Protein AF-A0AAU3CNW8-F1 (afdb_monomer_lite)

Radius of gyration: 17.71 Å; chains: 1; bounding box: 52×36×55 Å

Secondary structure (DSSP, 8-state):
------EEEEEEE---GGGG-TTSTTSHHHHHHHHHHHHHHHSTT--EEEEEEE-BSS--S-SS----S---EEEEEEE-STTHHHHHHHHS--TTSS--SS---PPPPTTTTTB--SSS-----HHHHHHHHHHHHTT--S-EEEEEEES--TTHHHHHHHHHHS-TTTEEEEEEE-STTS-TTTTTSTTTTTS-S-TTEEEEESS---HHHHHHHHHHHTTT-

Structure (mmCIF, N/CA/C/O backbone):
data_AF-A0AAU3CNW8-F1
#
_entry.id   AF-A0AAU3CNW8-F1
#
loop_
_atom_site.group_PDB
_atom_site.id
_atom_site.type_symbol
_atom_site.label_atom_id
_atom_site.label_alt_id
_atom_site.label_comp_id
_atom_site.label_asym_id
_atom_site.label_entity_id
_atom_site.label_seq_id
_atom_site.pdbx_PDB_ins_code
_atom_site.Cartn_x
_atom_site.Cartn_y
_atom_site.Cartn_z
_atom_site.occupancy
_atom_site.B_iso_or_equiv
_atom_site.auth_seq_id
_atom_site.auth_comp_id
_atom_site.auth_asym_id
_atom_site.auth_atom_id
_atom_site.pdbx_PDB_model_num
ATOM 1 N N . MET A 1 1 ? -6.450 5.930 26.638 1.00 38.56 1 MET A N 1
ATOM 2 C CA . MET A 1 1 ? -6.621 4.874 25.620 1.00 38.56 1 MET A CA 1
ATOM 3 C C . MET A 1 1 ? -5.380 4.015 25.700 1.00 38.56 1 MET A C 1
ATOM 5 O O . MET A 1 1 ? -4.326 4.618 25.896 1.00 38.56 1 MET A O 1
ATOM 9 N N . PRO A 1 2 ? -5.475 2.678 25.662 1.00 36.72 2 PRO A N 1
ATOM 10 C CA . PRO A 1 2 ? -4.272 1.863 25.595 1.00 36.72 2 PRO A CA 1
ATOM 11 C C . PRO A 1 2 ? -3.461 2.307 24.372 1.00 36.72 2 PRO A C 1
ATOM 13 O O . PRO A 1 2 ? -4.022 2.776 23.379 1.00 36.72 2 PRO A O 1
ATOM 16 N N . SER A 1 3 ? -2.142 2.269 24.506 1.00 46.28 3 SER A N 1
ATOM 17 C CA . SER A 1 3 ? -1.172 2.567 23.458 1.00 46.28 3 SER A CA 1
ATOM 18 C C . SER A 1 3 ? -1.189 1.451 22.414 1.00 46.28 3 SER A C 1
ATOM 20 O O . SER A 1 3 ? -0.240 0.673 22.327 1.00 46.28 3 SER A O 1
ATOM 22 N N . ASP A 1 4 ? -2.296 1.317 21.688 1.00 62.16 4 ASP A N 1
ATOM 23 C CA . ASP A 1 4 ? -2.425 0.278 20.680 1.00 62.16 4 ASP A CA 1
ATOM 24 C C . ASP A 1 4 ? -1.403 0.577 19.584 1.00 62.16 4 ASP A C 1
ATOM 26 O O . ASP A 1 4 ? -1.499 1.575 18.867 1.00 62.16 4 ASP A O 1
ATOM 30 N N . ASP A 1 5 ? -0.372 -0.260 19.527 1.00 84.81 5 ASP A N 1
ATOM 31 C CA . ASP A 1 5 ? 0.612 -0.310 18.458 1.00 84.81 5 ASP A CA 1
ATOM 32 C C . ASP A 1 5 ? -0.173 -0.571 17.162 1.00 84.81 5 ASP A C 1
ATOM 34 O O . ASP A 1 5 ? -0.599 -1.684 16.882 1.00 84.81 5 ASP A O 1
ATOM 38 N N . VAL A 1 6 ? -0.527 0.482 16.422 1.00 93.19 6 VAL A N 1
ATOM 39 C CA . VAL A 1 6 ? -1.261 0.333 15.160 1.00 93.19 6 VAL A CA 1
ATOM 40 C C . VAL A 1 6 ? -0.237 0.009 14.091 1.00 93.19 6 VAL A C 1
ATOM 42 O O . VAL A 1 6 ? 0.609 0.845 13.781 1.00 93.19 6 VAL A O 1
ATOM 45 N N . ARG A 1 7 ? -0.320 -1.162 13.463 1.00 95.31 7 ARG A N 1
ATOM 46 C CA . ARG A 1 7 ? 0.509 -1.448 12.285 1.00 95.31 7 ARG A CA 1
ATOM 47 C C . ARG A 1 7 ? -0.052 -0.747 11.062 1.00 95.31 7 ARG A C 1
ATOM 49 O O . ARG A 1 7 ? -1.258 -0.760 10.827 1.00 95.31 7 ARG A O 1
ATOM 56 N N . VAL A 1 8 ? 0.825 -0.171 10.248 1.00 97.31 8 VAL A N 1
ATOM 57 C CA . VAL A 1 8 ? 0.450 0.427 8.964 1.00 97.31 8 VAL A CA 1
ATOM 58 C C . VAL A 1 8 ? 1.118 -0.344 7.836 1.00 97.31 8 VAL A C 1
ATOM 60 O O . VAL A 1 8 ? 2.337 -0.514 7.818 1.00 97.31 8 VAL A O 1
ATOM 63 N N . VAL A 1 9 ? 0.299 -0.784 6.887 1.00 98.00 9 VAL A N 1
ATOM 64 C CA . VAL A 1 9 ? 0.723 -1.498 5.684 1.00 98.00 9 VAL A CA 1
ATOM 65 C C . VAL A 1 9 ? 0.393 -0.656 4.466 1.00 98.00 9 VAL A C 1
ATOM 67 O O . VAL A 1 9 ? -0.697 -0.088 4.371 1.00 98.00 9 VAL A O 1
ATOM 70 N N . LEU A 1 10 ? 1.317 -0.608 3.515 1.00 98.12 10 LEU A N 1
ATOM 71 C CA . LEU A 1 10 ? 1.089 -0.063 2.186 1.00 98.12 10 LEU A CA 1
ATOM 72 C C . LEU A 1 10 ? 1.183 -1.197 1.164 1.00 98.12 10 LEU A C 1
ATOM 74 O O . LEU A 1 10 ? 2.225 -1.823 1.049 1.00 98.12 10 LEU A O 1
ATOM 78 N N . ALA A 1 11 ? 0.127 -1.444 0.398 1.00 97.06 11 ALA A N 1
ATOM 79 C CA . ALA A 1 11 ? 0.164 -2.354 -0.742 1.00 97.06 11 ALA A CA 1
ATOM 80 C C . ALA A 1 11 ? 0.008 -1.547 -2.032 1.00 97.06 11 ALA A C 1
ATOM 82 O O . ALA A 1 11 ? -0.955 -0.785 -2.166 1.00 97.06 11 ALA A O 1
ATOM 83 N N . VAL A 1 12 ? 0.962 -1.673 -2.953 1.00 94.62 12 VAL A N 1
ATOM 84 C CA . VAL A 1 12 ? 1.016 -0.877 -4.184 1.00 94.62 12 VAL A CA 1
ATOM 85 C C . VAL A 1 12 ? 1.385 -1.731 -5.399 1.00 94.62 12 VAL A C 1
ATOM 87 O O . VAL A 1 12 ? 2.245 -2.605 -5.289 1.00 94.62 12 VAL A O 1
ATOM 90 N N . PRO A 1 13 ? 0.739 -1.494 -6.549 1.00 91.81 13 PRO A N 1
ATOM 91 C CA . PRO A 1 13 ? 1.047 -2.187 -7.783 1.00 91.81 13 PRO A CA 1
ATOM 92 C C . PRO A 1 13 ? 2.333 -1.670 -8.432 1.00 91.81 13 PRO A C 1
ATOM 94 O O . PRO A 1 13 ? 2.794 -0.565 -8.134 1.00 91.81 13 PRO A O 1
ATOM 97 N N . THR A 1 14 ? 2.865 -2.442 -9.379 1.00 90.94 14 THR A N 1
ATOM 98 C CA . THR A 1 14 ? 4.054 -2.092 -10.180 1.00 90.94 14 THR A CA 1
ATOM 99 C C . THR A 1 14 ? 3.781 -1.977 -11.678 1.00 90.94 14 THR A C 1
ATOM 101 O O . THR A 1 14 ? 4.706 -1.846 -12.472 1.00 90.94 14 THR A O 1
ATOM 104 N N . SER A 1 15 ? 2.518 -2.001 -12.091 1.00 83.25 15 SER A N 1
ATOM 105 C CA . SER A 1 15 ? 2.155 -2.311 -13.478 1.00 83.25 15 SER A CA 1
ATOM 106 C C . SER A 1 15 ? 2.446 -1.213 -14.496 1.00 83.25 15 SER A C 1
ATOM 108 O O . SER A 1 15 ? 2.434 -1.484 -15.696 1.00 83.25 15 SER A O 1
ATOM 110 N N . TRP A 1 16 ? 2.688 0.017 -14.037 1.00 82.75 16 TRP A N 1
ATOM 111 C CA . TRP A 1 16 ? 2.884 1.175 -14.899 1.00 82.75 16 TRP A CA 1
ATOM 112 C C . TRP A 1 16 ? 4.183 1.911 -14.609 1.00 82.75 16 TRP A C 1
ATOM 114 O O . TRP A 1 16 ? 4.518 2.211 -13.466 1.00 82.75 16 TRP A O 1
ATOM 124 N N . ASN A 1 17 ? 4.850 2.336 -15.678 1.00 84.06 17 ASN A N 1
ATOM 125 C CA . ASN A 1 17 ? 6.077 3.130 -15.615 1.00 84.06 17 ASN A CA 1
ATOM 126 C C . ASN A 1 17 ? 5.946 4.368 -14.736 1.00 84.06 17 ASN A C 1
ATOM 128 O O . ASN A 1 17 ? 6.760 4.594 -13.842 1.00 84.06 17 ASN A O 1
ATOM 132 N N . TRP A 1 18 ? 4.870 5.129 -14.922 1.00 84.81 18 TRP A N 1
ATOM 133 C CA . TRP A 1 18 ? 4.682 6.385 -14.208 1.00 84.81 18 TRP A CA 1
ATOM 134 C C . TRP A 1 18 ? 4.556 6.219 -12.683 1.00 84.81 18 TRP A C 1
ATOM 136 O O . TRP A 1 18 ? 4.754 7.193 -11.953 1.00 84.81 18 TRP A O 1
ATOM 146 N N . TYR A 1 19 ? 4.291 5.006 -12.178 1.00 89.62 19 TYR A N 1
ATOM 147 C CA . TYR A 1 19 ? 4.301 4.705 -10.742 1.00 89.62 19 TYR A CA 1
ATOM 148 C C . TYR A 1 19 ? 5.677 4.909 -10.109 1.00 89.62 19 TYR A C 1
ATOM 150 O O . TYR A 1 19 ? 5.765 5.209 -8.919 1.00 89.62 19 TYR A O 1
ATOM 158 N N . PHE A 1 20 ? 6.740 4.803 -10.900 1.00 89.94 20 PHE A N 1
ATOM 159 C CA . PHE A 1 20 ? 8.126 4.899 -10.456 1.00 89.94 20 PHE A CA 1
ATOM 160 C C . PHE A 1 20 ? 8.755 6.268 -10.747 1.00 89.94 20 PHE A C 1
ATOM 162 O O . PHE A 1 20 ? 9.976 6.412 -10.772 1.00 89.94 20 PHE A O 1
ATOM 169 N N . GLU A 1 21 ? 7.934 7.286 -11.009 1.00 88.62 21 GLU A N 1
ATOM 170 C CA . GLU A 1 21 ? 8.394 8.663 -11.168 1.00 88.62 21 GLU A CA 1
ATOM 171 C C . GLU A 1 21 ? 8.264 9.405 -9.825 1.00 88.62 21 GLU A C 1
ATOM 173 O O . GLU A 1 21 ? 7.180 9.893 -9.492 1.00 88.62 21 GLU A O 1
ATOM 178 N N . PRO A 1 22 ? 9.335 9.535 -9.020 1.00 83.06 22 PRO A N 1
ATOM 179 C CA . PRO A 1 22 ? 9.231 9.989 -7.630 1.00 83.06 22 PRO A CA 1
ATOM 180 C C . PRO A 1 22 ? 8.687 11.421 -7.499 1.00 83.06 22 PRO A C 1
ATOM 182 O O . PRO A 1 22 ? 8.010 11.742 -6.526 1.00 83.06 22 PRO A O 1
ATOM 185 N N . GLY A 1 23 ? 8.908 12.270 -8.510 1.00 80.25 23 GLY A N 1
ATOM 186 C CA . GLY A 1 23 ? 8.363 13.630 -8.567 1.00 80.25 23 GLY A CA 1
ATOM 187 C C . GLY A 1 23 ? 6.875 13.713 -8.937 1.00 80.25 23 GLY A C 1
ATOM 188 O O . GLY A 1 23 ? 6.251 14.760 -8.731 1.00 80.25 23 GLY A O 1
ATOM 189 N N . LYS A 1 24 ? 6.272 12.639 -9.468 1.00 83.44 24 LYS A N 1
ATOM 190 C CA . LYS A 1 24 ? 4.845 12.619 -9.800 1.00 83.44 24 LYS A CA 1
ATOM 191 C C . LYS A 1 24 ? 4.003 12.402 -8.547 1.00 83.44 24 LYS A C 1
ATOM 193 O O . LYS A 1 24 ? 4.261 11.542 -7.709 1.00 83.44 24 LYS A O 1
ATOM 198 N N . LYS A 1 25 ? 2.919 13.176 -8.441 1.00 84.31 25 LYS A N 1
ATOM 199 C CA . LYS A 1 25 ? 1.855 12.886 -7.470 1.00 84.31 25 LYS A CA 1
ATOM 200 C C . LYS A 1 25 ? 1.254 11.526 -7.823 1.00 84.31 25 LYS A C 1
ATOM 202 O O . LYS A 1 25 ? 0.972 11.304 -8.995 1.00 84.31 25 LYS A O 1
ATOM 207 N N . CYS A 1 26 ? 1.000 10.700 -6.807 1.00 85.75 26 CYS A N 1
ATOM 208 C CA . CYS A 1 26 ? 0.503 9.326 -6.957 1.00 85.75 26 CYS A CA 1
ATOM 209 C C . CYS A 1 26 ? 1.539 8.314 -7.477 1.00 85.75 26 CYS A C 1
ATOM 211 O O . CYS A 1 26 ? 1.146 7.276 -7.979 1.00 85.75 26 CYS A O 1
ATOM 213 N N . SER A 1 27 ? 2.841 8.578 -7.342 1.00 92.00 27 SER A N 1
ATOM 214 C CA . SER A 1 27 ? 3.876 7.545 -7.492 1.00 92.00 27 SER A CA 1
ATOM 215 C C . SER A 1 27 ? 3.981 6.657 -6.244 1.00 92.00 27 SER A C 1
ATOM 217 O O . SER A 1 27 ? 3.507 7.023 -5.163 1.00 92.00 27 SER A O 1
ATOM 219 N N . ILE A 1 28 ? 4.656 5.511 -6.360 1.00 94.56 28 ILE A N 1
ATOM 220 C CA . ILE A 1 28 ? 4.983 4.621 -5.235 1.00 94.56 28 ILE A CA 1
ATOM 221 C C . ILE A 1 28 ? 5.725 5.400 -4.144 1.00 94.56 28 ILE A C 1
ATOM 223 O O . ILE A 1 28 ? 5.334 5.336 -2.978 1.00 94.56 28 ILE A O 1
ATOM 227 N N . ALA A 1 29 ? 6.720 6.212 -4.520 1.00 95.56 29 ALA A N 1
ATOM 228 C CA . ALA A 1 29 ? 7.454 7.071 -3.590 1.00 95.56 29 ALA A CA 1
ATOM 229 C C . ALA A 1 29 ? 6.516 8.044 -2.852 1.00 95.56 29 ALA A C 1
ATOM 231 O O . ALA A 1 29 ? 6.567 8.171 -1.626 1.00 95.56 29 ALA A O 1
ATOM 232 N N . TRP A 1 30 ? 5.584 8.674 -3.578 1.00 94.31 30 TRP A N 1
ATOM 233 C CA . TRP A 1 30 ? 4.602 9.582 -2.988 1.00 94.31 30 TRP A CA 1
ATOM 234 C C . TRP A 1 30 ? 3.687 8.883 -1.972 1.00 94.31 30 TRP A C 1
ATOM 236 O O . TRP A 1 30 ? 3.368 9.459 -0.926 1.00 94.31 30 TRP A O 1
ATOM 246 N N . TYR A 1 31 ? 3.248 7.651 -2.246 1.00 94.56 31 TYR A N 1
ATOM 247 C CA . TYR A 1 31 ? 2.432 6.885 -1.299 1.00 94.56 31 TYR A CA 1
ATOM 248 C C . TYR A 1 31 ? 3.239 6.382 -0.102 1.00 94.56 31 TYR A C 1
ATOM 250 O O . TYR A 1 31 ? 2.743 6.476 1.023 1.00 94.56 31 TYR A O 1
ATOM 258 N N . ALA A 1 32 ? 4.474 5.927 -0.317 1.00 96.38 32 ALA A N 1
ATOM 259 C CA . ALA A 1 32 ? 5.399 5.480 0.722 1.00 96.38 32 ALA A CA 1
ATOM 260 C C . ALA A 1 32 ? 5.635 6.572 1.779 1.00 96.38 32 ALA A C 1
ATOM 262 O O . ALA A 1 32 ? 5.407 6.358 2.973 1.00 96.38 32 ALA A O 1
ATOM 263 N N . GLU A 1 33 ? 5.952 7.796 1.345 1.00 95.81 33 GLU A N 1
ATOM 264 C CA . GLU A 1 33 ? 6.103 8.945 2.244 1.00 95.81 33 GLU A CA 1
ATOM 265 C C . GLU A 1 33 ? 4.847 9.228 3.076 1.00 95.81 33 GLU A C 1
ATOM 267 O O . GLU A 1 33 ? 4.913 9.630 4.243 1.00 95.81 33 GLU A O 1
ATOM 272 N N . ARG A 1 34 ? 3.669 9.079 2.470 1.00 95.12 34 ARG A N 1
ATOM 273 C CA . ARG A 1 34 ? 2.399 9.367 3.143 1.00 95.12 34 ARG A CA 1
ATOM 274 C C . ARG A 1 34 ? 1.999 8.270 4.106 1.00 95.12 34 ARG A C 1
ATOM 276 O O . ARG A 1 34 ? 1.443 8.604 5.150 1.00 95.12 34 ARG A O 1
ATOM 283 N N . ALA A 1 35 ? 2.275 7.015 3.768 1.00 96.69 35 ALA A N 1
ATOM 284 C CA . ALA A 1 35 ? 2.089 5.879 4.656 1.00 96.69 35 ALA A CA 1
ATOM 285 C C . ALA A 1 35 ? 2.977 6.028 5.899 1.00 96.69 35 ALA A C 1
ATOM 287 O O . ALA A 1 35 ? 2.460 5.940 7.008 1.00 96.69 35 ALA A O 1
ATOM 288 N N . LEU A 1 36 ? 4.249 6.418 5.742 1.00 96.69 36 LEU A N 1
ATOM 289 C CA . LEU A 1 36 ? 5.122 6.755 6.875 1.00 96.69 36 LEU A CA 1
ATOM 290 C C . LEU A 1 36 ? 4.537 7.867 7.753 1.00 96.69 36 LEU A C 1
ATOM 292 O O . LEU A 1 36 ? 4.457 7.727 8.966 1.00 96.69 36 LEU A O 1
ATOM 296 N N . ARG A 1 37 ? 4.042 8.960 7.155 1.00 95.62 37 ARG A N 1
ATOM 297 C CA . ARG A 1 37 ? 3.376 10.039 7.916 1.00 95.62 37 ARG A CA 1
ATOM 298 C C . ARG A 1 37 ? 2.081 9.594 8.609 1.00 95.62 37 ARG A C 1
ATOM 300 O O . ARG A 1 37 ? 1.600 10.324 9.476 1.00 95.62 37 ARG A O 1
ATOM 307 N N . ILE A 1 38 ? 1.459 8.501 8.168 1.00 95.75 38 ILE A N 1
ATOM 308 C CA . ILE A 1 38 ? 0.318 7.875 8.845 1.00 95.75 38 ILE A CA 1
ATOM 309 C C . ILE A 1 38 ? 0.817 7.002 9.995 1.00 95.75 38 ILE A C 1
ATOM 311 O O . ILE A 1 38 ? 0.283 7.136 11.086 1.00 95.75 38 ILE A O 1
ATOM 315 N N . ALA A 1 39 ? 1.846 6.179 9.791 1.00 95.69 39 ALA A N 1
ATOM 316 C CA . ALA A 1 39 ? 2.455 5.380 10.855 1.00 95.69 39 ALA A CA 1
ATOM 317 C C . ALA A 1 39 ? 2.957 6.259 12.008 1.00 95.69 39 ALA A C 1
ATOM 319 O O . ALA A 1 39 ? 2.580 6.046 13.155 1.00 95.69 39 ALA A O 1
ATOM 320 N N . ASP A 1 40 ? 3.665 7.347 11.691 1.00 94.19 40 ASP A N 1
ATOM 321 C CA . ASP A 1 40 ? 4.168 8.302 12.687 1.00 94.19 40 ASP A CA 1
ATOM 322 C C . ASP A 1 40 ? 3.059 9.007 13.485 1.00 94.19 40 ASP A C 1
ATOM 324 O O . ASP A 1 40 ? 3.328 9.594 14.531 1.00 94.19 40 ASP A O 1
ATOM 328 N N . HIS A 1 41 ? 1.813 8.997 12.996 1.00 93.81 41 HIS A N 1
ATOM 329 C CA . HIS A 1 41 ? 0.680 9.513 13.762 1.00 93.81 41 HIS A CA 1
ATOM 330 C C . HIS A 1 41 ? 0.311 8.596 14.933 1.00 93.81 41 HIS A C 1
ATOM 332 O O . HIS A 1 41 ? -0.170 9.096 15.947 1.00 93.81 41 HIS A O 1
ATOM 338 N N . PHE A 1 42 ? 0.509 7.286 14.779 1.00 92.62 42 PHE A N 1
ATOM 339 C CA . PHE A 1 42 ? 0.213 6.292 15.806 1.00 92.62 42 PHE A CA 1
ATOM 340 C C . PHE A 1 42 ? 1.428 6.044 16.692 1.00 92.62 42 PHE A C 1
ATOM 342 O O . PHE A 1 42 ? 1.333 6.177 17.909 1.00 92.62 42 PHE A O 1
ATOM 349 N N . HIS A 1 43 ? 2.574 5.747 16.078 1.00 91.12 43 HIS A N 1
ATOM 350 C CA . HIS A 1 43 ? 3.813 5.489 16.791 1.00 91.12 43 HIS A CA 1
ATOM 351 C C . HIS A 1 43 ? 5.010 6.025 15.982 1.00 91.12 43 HIS A C 1
ATOM 353 O O . HIS A 1 43 ? 5.405 5.426 14.977 1.00 91.12 43 HIS A O 1
ATOM 359 N N . PRO A 1 44 ? 5.600 7.171 16.378 1.00 90.62 44 PRO A N 1
ATOM 360 C CA . PRO A 1 44 ? 6.744 7.754 15.681 1.00 90.62 44 PRO A CA 1
ATOM 361 C C . PRO A 1 44 ? 7.883 6.750 15.496 1.00 90.62 44 PRO A C 1
ATOM 363 O O . PRO A 1 44 ? 8.275 6.068 16.442 1.00 90.62 44 PRO A O 1
ATOM 366 N N . GLY A 1 45 ? 8.414 6.661 14.275 1.00 88.56 45 GLY A N 1
ATOM 367 C CA . GLY A 1 45 ? 9.549 5.790 13.959 1.00 88.56 45 GLY A CA 1
ATOM 368 C C . GLY A 1 45 ? 9.209 4.309 13.776 1.00 88.56 45 GLY A C 1
ATOM 369 O O . GLY A 1 45 ? 10.099 3.543 13.429 1.00 88.56 45 GLY A O 1
ATOM 370 N N . GLN A 1 46 ? 7.945 3.900 13.935 1.00 91.25 46 GLN A N 1
ATOM 371 C CA . GLN A 1 46 ? 7.535 2.505 13.751 1.00 91.25 46 GLN A CA 1
ATOM 372 C C . GLN A 1 46 ? 7.778 2.018 12.318 1.00 91.25 46 GLN A C 1
ATOM 374 O O . GLN A 1 46 ? 8.061 0.847 12.138 1.00 91.25 46 GLN A O 1
ATOM 379 N N . GLY A 1 47 ? 7.722 2.884 11.301 1.00 95.75 47 GLY A N 1
ATOM 380 C CA . GLY A 1 47 ? 7.874 2.480 9.898 1.00 95.75 47 GLY A CA 1
ATOM 381 C C . GLY A 1 47 ? 6.618 1.815 9.321 1.00 95.75 47 GLY A C 1
ATOM 382 O O . GLY A 1 47 ? 5.564 1.793 9.955 1.00 95.75 47 GLY A O 1
ATOM 383 N N . VAL A 1 48 ? 6.717 1.304 8.092 1.00 97.88 48 VAL A N 1
ATOM 384 C CA . VAL A 1 48 ? 5.621 0.632 7.372 1.00 97.88 48 VAL A CA 1
ATOM 385 C C . VAL A 1 48 ? 6.120 -0.607 6.638 1.00 97.88 48 VAL A C 1
ATOM 387 O O . VAL A 1 48 ? 7.218 -0.609 6.082 1.00 97.88 48 VAL A O 1
ATOM 390 N N . ASP A 1 49 ? 5.306 -1.658 6.601 1.00 98.12 49 ASP A N 1
ATOM 391 C CA . ASP A 1 49 ? 5.519 -2.764 5.664 1.00 98.12 49 ASP A CA 1
ATOM 392 C C . ASP A 1 49 ? 4.935 -2.385 4.303 1.00 98.12 49 ASP A C 1
ATOM 394 O O . ASP A 1 49 ? 3.784 -1.945 4.212 1.00 98.12 49 ASP A O 1
ATOM 398 N N . VAL A 1 50 ? 5.735 -2.543 3.248 1.00 98.44 50 VAL A N 1
ATOM 399 C CA . VAL A 1 50 ? 5.334 -2.246 1.872 1.00 98.44 50 VAL A CA 1
ATOM 400 C C . VAL A 1 50 ? 5.265 -3.538 1.072 1.00 98.44 50 VAL A C 1
ATOM 402 O O . VAL A 1 50 ? 6.256 -4.259 0.969 1.00 98.44 50 VAL A O 1
ATOM 405 N N . PHE A 1 51 ? 4.100 -3.813 0.496 1.00 97.88 51 PHE A N 1
ATOM 406 C CA . PHE A 1 51 ? 3.838 -4.939 -0.390 1.00 97.88 51 PHE A CA 1
ATOM 407 C C . PHE A 1 51 ? 3.748 -4.416 -1.822 1.00 97.88 51 PHE A C 1
ATOM 409 O O . PHE A 1 51 ? 2.779 -3.751 -2.188 1.00 97.88 51 PHE A O 1
ATOM 416 N N . LEU A 1 52 ? 4.775 -4.696 -2.614 1.00 95.81 52 LEU A N 1
ATOM 417 C CA . LEU A 1 52 ? 4.791 -4.444 -4.052 1.00 95.81 52 LEU A CA 1
ATOM 418 C C . LEU A 1 52 ? 4.180 -5.658 -4.738 1.00 95.81 52 LEU A C 1
ATOM 420 O O . LEU A 1 52 ? 4.576 -6.781 -4.429 1.00 95.81 52 LEU A O 1
ATOM 424 N N . TYR A 1 53 ? 3.221 -5.451 -5.632 1.00 92.88 53 TYR A N 1
ATOM 425 C CA . TYR A 1 53 ? 2.600 -6.555 -6.355 1.00 92.88 53 TYR A CA 1
ATOM 426 C C . TYR A 1 53 ? 2.506 -6.275 -7.852 1.00 92.88 53 TYR A C 1
ATOM 428 O O . TYR A 1 53 ? 2.219 -5.157 -8.276 1.00 92.88 53 TYR A O 1
ATOM 436 N N . GLY A 1 54 ? 2.734 -7.309 -8.649 1.00 90.00 54 GLY A N 1
ATOM 437 C CA . GLY A 1 54 ? 2.779 -7.213 -10.102 1.00 90.00 54 GLY A CA 1
ATOM 438 C C . GLY A 1 54 ? 2.965 -8.582 -10.732 1.00 90.00 54 GLY A C 1
ATOM 439 O O . GLY A 1 54 ? 3.129 -9.579 -10.027 1.00 90.00 54 GLY A O 1
ATOM 440 N N . GLU A 1 55 ? 2.931 -8.642 -12.056 1.00 87.50 55 GLU A N 1
ATOM 441 C CA . GLU A 1 55 ? 3.383 -9.843 -12.763 1.00 87.50 55 GLU A CA 1
ATOM 442 C C . GLU A 1 55 ? 4.887 -10.073 -12.505 1.00 87.50 55 GLU A C 1
ATOM 444 O O . GLU A 1 55 ? 5.622 -9.099 -12.318 1.00 87.50 55 GLU A O 1
ATOM 449 N N . PRO A 1 56 ? 5.368 -11.327 -12.454 1.00 85.25 56 PRO A N 1
ATOM 450 C CA . PRO A 1 56 ? 6.801 -11.608 -12.371 1.00 85.25 56 PRO A CA 1
ATOM 451 C C . PRO A 1 56 ? 7.521 -11.151 -13.650 1.00 85.25 56 PRO A C 1
ATOM 453 O O . PRO A 1 56 ? 6.925 -11.099 -14.726 1.00 85.25 56 PRO A O 1
ATOM 456 N N . LYS A 1 57 ? 8.814 -10.827 -13.544 1.00 76.81 57 LYS A N 1
ATOM 457 C CA . LYS A 1 57 ? 9.637 -10.362 -14.678 1.00 76.81 57 LYS A CA 1
ATOM 458 C C . LYS A 1 57 ? 9.713 -11.379 -15.824 1.00 76.81 57 LYS A C 1
ATOM 460 O O . LYS A 1 57 ? 9.667 -10.993 -16.990 1.00 76.81 57 LYS A O 1
ATOM 465 N N . GLU A 1 58 ? 9.843 -12.657 -15.484 1.00 72.69 58 GLU A N 1
ATOM 466 C CA . GLU A 1 58 ? 9.849 -13.779 -16.421 1.00 72.69 58 GLU A CA 1
ATOM 467 C C . GLU A 1 58 ? 8.591 -14.619 -16.160 1.00 72.69 58 GLU A C 1
ATOM 469 O O . GLU A 1 58 ? 8.573 -15.413 -15.217 1.00 72.69 58 GLU A O 1
ATOM 474 N N . PRO A 1 59 ? 7.496 -14.423 -16.917 1.00 58.69 59 PRO A N 1
ATOM 475 C CA . PRO A 1 59 ? 6.359 -15.332 -16.837 1.00 58.69 59 PRO A CA 1
ATOM 476 C C . PRO A 1 59 ? 6.811 -16.724 -17.312 1.00 58.69 59 PRO A C 1
ATOM 478 O O . PRO A 1 59 ? 7.442 -16.828 -18.362 1.00 58.69 59 PRO A O 1
ATOM 481 N N . GLU A 1 60 ? 6.534 -17.771 -16.524 1.00 54.47 60 GLU A N 1
ATOM 482 C CA . GLU A 1 60 ? 6.994 -19.149 -16.772 1.00 54.47 60 GLU A CA 1
ATOM 483 C C . GLU A 1 60 ? 6.812 -19.579 -18.247 1.00 54.47 60 GLU A C 1
ATOM 485 O O . GLU A 1 60 ? 5.756 -19.361 -18.841 1.00 54.47 60 GLU A O 1
ATOM 490 N N . GLU A 1 61 ? 7.844 -20.214 -18.826 1.00 47.47 61 GLU A N 1
ATOM 491 C CA . GLU A 1 61 ? 8.015 -20.585 -20.251 1.00 47.47 61 GLU A CA 1
ATOM 492 C C . GLU A 1 61 ? 6.944 -21.519 -20.865 1.00 47.47 61 GLU A C 1
ATOM 494 O O . GLU A 1 61 ? 7.109 -22.025 -21.980 1.00 47.47 61 GLU A O 1
ATOM 499 N N . SER A 1 62 ? 5.816 -21.772 -20.204 1.00 44.66 62 SER A N 1
ATOM 500 C CA . SER A 1 62 ? 4.721 -22.511 -20.829 1.00 44.66 62 SER A CA 1
ATOM 501 C C . SER A 1 62 ? 4.007 -21.619 -21.845 1.00 44.66 62 SER A C 1
ATOM 503 O O . SER A 1 62 ? 3.256 -20.712 -21.496 1.00 44.66 62 SER A O 1
ATOM 505 N N . GLY A 1 63 ? 4.299 -21.874 -23.121 1.00 44.16 63 GLY A N 1
ATOM 506 C CA . GLY A 1 63 ? 3.755 -21.163 -24.269 1.00 44.16 63 GLY A CA 1
ATOM 507 C C . GLY A 1 63 ? 2.234 -20.987 -24.220 1.00 44.16 63 GLY A C 1
ATOM 508 O O . GLY A 1 63 ? 1.487 -21.925 -23.959 1.00 44.16 63 GLY A O 1
ATOM 509 N N . GLN A 1 64 ? 1.828 -19.775 -24.600 1.00 42.84 64 GLN A N 1
ATOM 510 C CA . GLN A 1 64 ? 0.509 -19.144 -24.483 1.00 42.84 64 GLN A CA 1
ATOM 511 C C . GLN A 1 64 ? 0.228 -18.540 -23.098 1.00 42.84 64 GLN A C 1
ATOM 513 O O . GLN A 1 64 ? 0.340 -19.231 -22.092 1.00 42.84 64 GLN A O 1
ATOM 518 N N . PRO A 1 65 ? -0.195 -17.259 -23.034 1.00 43.59 65 PRO A N 1
ATOM 519 C CA . PRO A 1 65 ? -0.660 -16.649 -21.802 1.00 43.59 65 PRO A CA 1
ATOM 520 C C . PRO A 1 65 ? -2.036 -17.231 -21.498 1.00 43.59 65 PRO A C 1
ATOM 522 O O . PRO A 1 65 ? -3.064 -16.594 -21.750 1.00 43.59 65 PRO A O 1
ATOM 525 N N . ASP A 1 66 ? -2.078 -18.464 -21.000 1.00 43.66 66 ASP A N 1
ATOM 526 C CA . ASP A 1 66 ? -3.278 -18.906 -20.331 1.00 43.66 66 ASP A CA 1
ATOM 527 C C . ASP A 1 66 ? -3.364 -18.054 -19.070 1.00 43.66 66 ASP A C 1
ATOM 529 O O . ASP A 1 66 ? -2.540 -18.148 -18.159 1.00 43.66 66 ASP A O 1
ATOM 533 N N . ARG A 1 67 ? -4.337 -17.140 -19.078 1.00 50.19 67 ARG A N 1
ATOM 534 C CA . ARG A 1 67 ? -4.671 -16.163 -18.032 1.00 50.19 67 ARG A CA 1
ATOM 535 C C . ARG A 1 67 ? -5.211 -16.868 -16.778 1.00 50.19 67 ARG A C 1
ATOM 537 O O . ARG A 1 67 ? -6.160 -16.388 -16.151 1.00 50.19 67 ARG A O 1
ATOM 544 N N . SER A 1 68 ? -4.649 -18.027 -16.462 1.00 46.66 68 SER A N 1
ATOM 545 C CA . SER A 1 68 ? -4.858 -18.802 -15.259 1.00 46.66 68 SER A CA 1
ATOM 546 C C . SER A 1 68 ? -4.426 -17.969 -14.053 1.00 46.66 68 SER A C 1
ATOM 548 O O . SER A 1 68 ? -3.650 -17.020 -14.156 1.00 46.66 68 SER A O 1
ATOM 550 N N . ASP A 1 69 ? -5.003 -18.251 -12.894 1.00 50.53 69 ASP A N 1
ATOM 551 C CA . ASP A 1 69 ? -4.858 -17.443 -11.681 1.00 50.53 69 ASP A CA 1
ATOM 552 C C . ASP A 1 69 ? -3.439 -17.457 -11.057 1.00 50.53 69 ASP A C 1
ATOM 554 O O . ASP A 1 69 ? -3.253 -16.939 -9.954 1.00 50.53 69 ASP A O 1
ATOM 558 N N . ALA A 1 70 ? -2.442 -18.017 -11.751 1.00 51.91 70 ALA A N 1
ATOM 559 C CA . ALA A 1 70 ? -1.024 -17.976 -11.418 1.00 51.91 70 ALA A CA 1
ATOM 560 C C . ALA A 1 70 ? -0.354 -16.846 -12.219 1.00 51.91 70 ALA A C 1
ATOM 562 O O . ALA A 1 70 ? -0.254 -16.921 -13.437 1.00 51.91 70 ALA A O 1
ATOM 563 N N . GLY A 1 71 ? 0.054 -15.757 -11.561 1.00 65.62 71 GLY A N 1
ATOM 564 C CA . GLY A 1 71 ? 0.692 -14.648 -12.288 1.00 65.62 71 GLY A CA 1
ATOM 565 C C . GLY A 1 71 ? 0.822 -13.332 -11.534 1.00 65.62 71 GLY A C 1
ATOM 566 O O . GLY A 1 71 ? 0.909 -12.280 -12.151 1.00 65.62 71 GLY A O 1
ATOM 567 N N . THR A 1 72 ? 0.781 -13.329 -10.202 1.00 84.44 72 THR A N 1
ATOM 568 C CA . THR A 1 72 ? 1.132 -12.127 -9.435 1.00 84.44 72 THR A CA 1
ATOM 569 C C . THR A 1 72 ? 2.084 -12.507 -8.330 1.00 84.44 72 THR A C 1
ATOM 571 O O . THR A 1 72 ? 1.730 -13.272 -7.433 1.00 84.44 72 THR A O 1
ATOM 574 N N . GLU A 1 73 ? 3.281 -11.949 -8.409 1.00 90.00 73 GLU A N 1
ATOM 575 C CA . GLU A 1 73 ? 4.266 -12.014 -7.351 1.00 90.00 73 GLU A CA 1
ATOM 576 C C . GLU A 1 73 ? 4.041 -10.840 -6.393 1.00 90.00 73 GLU A C 1
ATOM 578 O O . GLU A 1 73 ? 3.621 -9.745 -6.783 1.00 90.00 73 GLU A O 1
ATOM 583 N N . VAL A 1 74 ? 4.274 -11.095 -5.107 1.00 93.19 74 VAL A N 1
ATOM 584 C CA . VAL A 1 74 ? 4.141 -10.098 -4.050 1.00 93.19 74 VAL A CA 1
ATOM 585 C C . VAL A 1 74 ? 5.445 -10.044 -3.275 1.00 93.19 74 VAL A C 1
ATOM 587 O O . VAL A 1 74 ? 5.855 -11.023 -2.654 1.00 93.19 74 VAL A O 1
ATOM 590 N N . ILE A 1 75 ? 6.077 -8.877 -3.270 1.00 95.44 75 ILE A N 1
ATOM 591 C CA . ILE A 1 75 ? 7.322 -8.633 -2.551 1.00 95.44 75 ILE A CA 1
ATOM 592 C C . ILE A 1 75 ? 7.007 -7.784 -1.335 1.00 95.44 75 ILE A C 1
ATOM 594 O O . ILE A 1 75 ? 6.517 -6.660 -1.449 1.00 95.44 75 ILE A O 1
ATOM 598 N N . ARG A 1 76 ? 7.339 -8.309 -0.159 1.00 96.94 76 ARG A N 1
ATOM 599 C CA . ARG A 1 76 ? 7.289 -7.553 1.088 1.00 96.94 76 ARG A CA 1
ATOM 600 C C . ARG A 1 76 ? 8.647 -6.921 1.367 1.00 96.94 76 ARG A C 1
ATOM 602 O O . ARG A 1 76 ? 9.669 -7.601 1.387 1.00 96.94 76 ARG A O 1
ATOM 609 N N . THR A 1 77 ? 8.633 -5.633 1.675 1.00 97.25 77 THR A N 1
ATOM 610 C CA . THR A 1 77 ? 9.793 -4.878 2.152 1.00 97.25 77 THR A CA 1
ATOM 611 C C . THR A 1 77 ? 9.419 -4.079 3.397 1.00 97.25 77 THR A C 1
ATOM 613 O O . THR A 1 77 ? 8.238 -3.870 3.687 1.00 97.25 77 THR A O 1
ATOM 616 N N . ARG A 1 78 ? 10.426 -3.628 4.147 1.00 97.00 78 ARG A N 1
ATOM 617 C CA . ARG A 1 78 ? 10.245 -2.737 5.294 1.00 97.00 78 ARG A CA 1
ATOM 618 C C . ARG A 1 78 ? 10.761 -1.351 4.937 1.00 97.00 78 ARG A C 1
ATOM 620 O O . ARG A 1 78 ? 11.876 -1.222 4.439 1.00 97.00 78 ARG A O 1
ATOM 627 N N . LEU A 1 79 ? 9.956 -0.334 5.215 1.00 97.50 79 LEU A N 1
ATOM 628 C CA . LEU A 1 79 ? 10.309 1.063 5.022 1.00 97.50 79 LEU A CA 1
ATOM 629 C C . LEU A 1 79 ? 10.319 1.780 6.371 1.00 97.50 79 LEU A C 1
ATOM 631 O O . LEU A 1 79 ? 9.305 1.850 7.067 1.00 97.50 79 LEU A O 1
ATOM 635 N N . GLU A 1 80 ? 11.459 2.369 6.706 1.00 97.00 80 GLU A N 1
ATOM 636 C CA . GLU A 1 80 ? 11.634 3.210 7.882 1.00 97.00 80 GLU A CA 1
ATOM 637 C C . GLU A 1 80 ? 11.913 4.648 7.454 1.00 97.00 80 GLU A C 1
ATOM 639 O O . GLU A 1 80 ? 12.334 4.930 6.332 1.00 97.00 80 GLU A O 1
ATOM 644 N N . ARG A 1 81 ? 11.678 5.600 8.359 1.00 94.94 81 ARG A N 1
ATOM 645 C CA . ARG A 1 81 ? 11.904 7.018 8.055 1.00 94.94 81 ARG A CA 1
ATOM 646 C C . ARG A 1 81 ? 13.381 7.326 7.784 1.00 94.94 81 ARG A C 1
ATOM 648 O O . ARG A 1 81 ? 13.666 8.191 6.962 1.00 94.94 81 ARG A O 1
ATOM 655 N N . SER A 1 82 ? 14.291 6.630 8.461 1.00 95.62 82 SER A N 1
ATOM 656 C CA . SER A 1 82 ? 15.745 6.736 8.287 1.00 95.62 82 SER A CA 1
ATOM 657 C C . SER A 1 82 ? 16.220 6.226 6.923 1.00 95.62 82 SER A C 1
ATOM 659 O O . SER A 1 82 ? 17.153 6.797 6.369 1.00 95.62 82 SER A O 1
ATOM 661 N N . SER A 1 83 ? 15.565 5.202 6.369 1.00 95.75 83 SER A N 1
ATOM 662 C CA . SER A 1 83 ? 15.942 4.552 5.106 1.00 95.75 83 SER A CA 1
ATOM 663 C C . SER A 1 83 ? 15.113 5.001 3.901 1.00 95.75 83 SER A C 1
ATOM 665 O O . SER A 1 83 ? 15.263 4.450 2.817 1.00 95.75 83 SER A O 1
ATOM 667 N N . LEU A 1 84 ? 14.252 6.016 4.045 1.00 95.50 84 LEU A N 1
ATOM 668 C CA . LEU A 1 84 ? 13.311 6.429 2.999 1.00 95.50 84 LEU A CA 1
ATOM 669 C C . LEU A 1 84 ? 13.979 6.726 1.648 1.00 95.50 84 LEU A C 1
ATOM 671 O O . LEU A 1 84 ? 13.503 6.246 0.623 1.00 95.50 84 LEU A O 1
ATOM 675 N N . SER A 1 85 ? 15.060 7.507 1.632 1.00 94.94 85 SER A N 1
ATOM 676 C CA . SER A 1 85 ? 15.736 7.876 0.380 1.00 94.94 85 SER A CA 1
ATOM 677 C C . SER A 1 85 ? 16.356 6.667 -0.322 1.00 94.94 85 SER A C 1
ATOM 679 O O . SER A 1 85 ? 16.242 6.545 -1.539 1.00 94.94 85 SER A O 1
ATOM 681 N N . GLU A 1 86 ? 16.976 5.769 0.446 1.00 94.88 86 GLU A N 1
ATOM 682 C CA . GLU A 1 86 ? 17.556 4.521 -0.060 1.00 94.88 86 GLU A CA 1
ATOM 683 C C . GLU A 1 86 ? 16.458 3.592 -0.589 1.00 94.88 86 GLU A C 1
ATOM 685 O O . GLU A 1 86 ? 16.512 3.154 -1.734 1.00 94.88 86 GLU A O 1
ATOM 690 N N . TRP A 1 87 ? 15.395 3.389 0.195 1.00 96.31 87 TRP A N 1
ATOM 691 C CA . TRP A 1 87 ? 14.256 2.562 -0.194 1.00 96.31 87 TRP A CA 1
ATOM 692 C C . TRP A 1 87 ? 13.585 3.077 -1.473 1.00 96.31 87 TRP A C 1
ATOM 694 O O . TRP A 1 87 ? 13.221 2.283 -2.337 1.00 96.31 87 TRP A O 1
ATOM 704 N N . ILE A 1 88 ? 13.444 4.400 -1.628 1.00 94.62 88 ILE A N 1
ATOM 705 C CA . ILE A 1 88 ? 12.907 4.995 -2.858 1.00 94.62 88 ILE A CA 1
ATOM 706 C C . ILE A 1 88 ? 13.801 4.658 -4.055 1.00 94.62 88 ILE A C 1
ATOM 708 O O . ILE A 1 88 ? 13.272 4.247 -5.086 1.00 94.62 88 ILE A O 1
ATOM 712 N N . GLY A 1 89 ? 15.121 4.812 -3.925 1.00 91.56 89 GLY A N 1
ATOM 713 C CA . GLY A 1 89 ? 16.066 4.483 -4.996 1.00 91.56 89 GLY A CA 1
ATOM 714 C C . GLY A 1 89 ? 16.005 3.011 -5.412 1.00 91.56 89 GLY A C 1
ATOM 715 O O . GLY A 1 89 ? 16.024 2.711 -6.602 1.00 91.56 89 GLY A O 1
ATOM 716 N N . ASP A 1 90 ? 15.850 2.117 -4.438 1.00 92.00 90 ASP A N 1
ATOM 717 C CA . ASP A 1 90 ? 15.812 0.671 -4.653 1.00 92.00 90 ASP A CA 1
ATOM 718 C C . ASP A 1 90 ? 14.491 0.160 -5.248 1.00 92.00 90 ASP A C 1
ATOM 720 O O . ASP A 1 90 ? 14.494 -0.751 -6.077 1.00 92.00 90 ASP A O 1
ATOM 724 N N . TRP A 1 91 ? 13.356 0.698 -4.788 1.00 93.94 91 T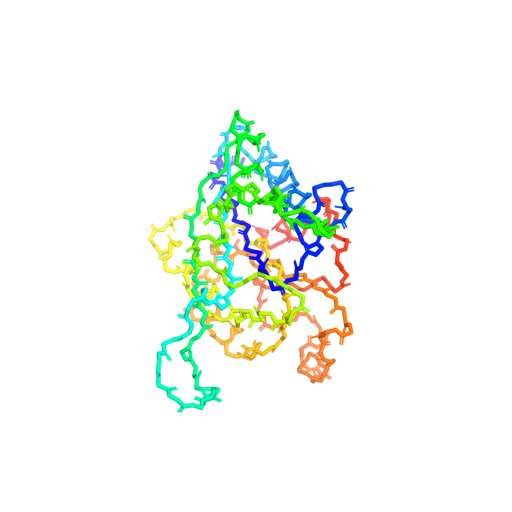RP A N 1
ATOM 725 C CA . TRP A 1 91 ? 12.038 0.078 -4.992 1.00 93.94 91 TRP A CA 1
ATOM 726 C C . TRP A 1 91 ? 11.014 0.966 -5.694 1.00 93.94 91 TRP A C 1
ATOM 728 O O . TRP A 1 91 ? 10.012 0.459 -6.194 1.00 93.94 91 TRP A O 1
ATOM 738 N N . ALA A 1 92 ? 11.221 2.284 -5.716 1.00 92.06 92 ALA A N 1
ATOM 739 C CA . ALA A 1 92 ? 10.221 3.252 -6.172 1.00 92.06 92 ALA A CA 1
ATOM 740 C C . ALA A 1 92 ? 10.701 4.147 -7.323 1.00 92.06 92 ALA A C 1
ATOM 742 O O . ALA A 1 92 ? 10.002 5.093 -7.693 1.00 92.06 92 ALA A O 1
ATOM 743 N N . VAL A 1 93 ? 11.872 3.852 -7.888 1.00 88.50 93 VAL A N 1
ATOM 744 C CA . VAL A 1 93 ? 12.451 4.539 -9.043 1.00 88.50 93 VAL A CA 1
ATOM 745 C C . VAL A 1 93 ? 12.884 3.506 -10.077 1.00 88.50 93 VAL A C 1
ATOM 747 O O . VAL A 1 93 ? 13.395 2.439 -9.738 1.00 88.50 93 VAL A O 1
ATOM 750 N N . ARG A 1 94 ? 12.699 3.847 -11.354 1.00 81.69 94 ARG A N 1
ATOM 751 C CA . ARG A 1 94 ? 13.327 3.135 -12.469 1.00 81.69 94 ARG A CA 1
ATOM 752 C C . ARG A 1 94 ? 14.393 4.038 -13.084 1.00 81.69 94 ARG A C 1
ATOM 754 O O . ARG A 1 94 ? 14.030 5.013 -13.746 1.00 81.69 94 ARG A O 1
ATOM 761 N N . PRO A 1 95 ? 15.688 3.758 -12.877 1.00 66.62 95 PRO A N 1
ATOM 762 C CA . PRO A 1 95 ? 16.760 4.581 -13.435 1.00 66.62 95 PRO A CA 1
ATOM 763 C C . PRO A 1 95 ? 16.76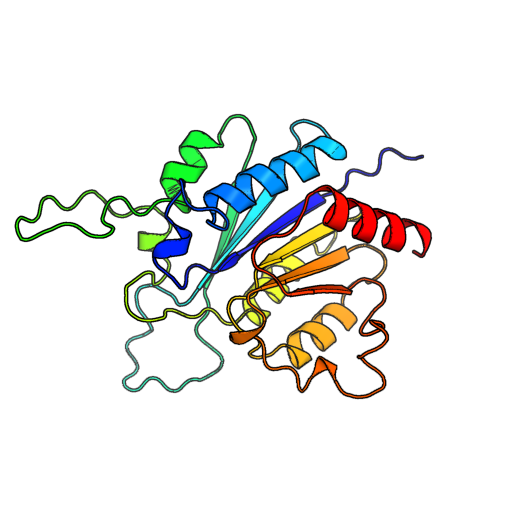2 4.583 -14.975 1.00 66.62 95 PRO A C 1
ATOM 765 O O . PRO A 1 95 ? 17.205 5.555 -15.579 1.00 66.62 95 PRO A O 1
ATOM 768 N N . ASN A 1 96 ? 16.185 3.552 -15.606 1.00 64.06 96 ASN A N 1
ATOM 769 C CA . ASN A 1 96 ? 16.148 3.367 -17.061 1.00 64.06 96 ASN A CA 1
ATOM 770 C C . ASN A 1 96 ? 14.860 3.875 -17.742 1.00 64.06 96 ASN A C 1
ATOM 772 O O . ASN A 1 96 ? 14.585 3.531 -18.892 1.00 64.06 96 ASN A O 1
ATOM 776 N N . MET A 1 97 ? 14.031 4.672 -17.059 1.00 65.38 97 MET A N 1
ATOM 777 C CA . MET A 1 97 ? 12.783 5.164 -17.652 1.00 65.38 97 MET A CA 1
ATOM 778 C C . MET A 1 97 ? 13.039 6.266 -18.703 1.00 65.38 97 MET A C 1
ATOM 780 O O . MET A 1 97 ? 13.352 7.407 -18.365 1.00 65.38 97 MET A O 1
ATOM 784 N N . GLY A 1 98 ? 12.851 5.939 -19.987 1.00 57.00 98 GLY A N 1
ATOM 785 C CA . GLY A 1 98 ? 12.604 6.922 -21.053 1.00 57.00 98 GLY A CA 1
ATOM 786 C C . GLY A 1 98 ? 13.803 7.643 -21.696 1.00 57.00 98 GLY A C 1
ATOM 787 O O . GLY A 1 98 ? 13.647 8.792 -22.106 1.00 57.00 98 GLY A O 1
ATOM 788 N N . ARG A 1 99 ? 14.987 7.033 -21.843 1.00 55.84 99 ARG A N 1
ATOM 789 C CA . ARG A 1 99 ? 16.096 7.579 -22.670 1.00 55.84 99 ARG A CA 1
ATOM 790 C C . ARG A 1 99 ? 16.710 6.416 -23.446 1.00 55.84 99 ARG A C 1
ATOM 792 O O . ARG A 1 99 ? 16.988 5.402 -22.833 1.00 55.84 99 ARG A O 1
ATOM 799 N N . GLY A 1 100 ? 16.839 6.405 -24.768 1.00 47.09 100 GLY A N 1
ATOM 800 C CA . GLY A 1 100 ? 17.329 7.393 -25.736 1.00 47.09 100 GLY A CA 1
ATOM 801 C C . GLY A 1 100 ? 18.271 6.595 -26.664 1.00 47.09 100 GLY A C 1
ATOM 802 O O . GLY A 1 100 ? 18.748 5.551 -26.244 1.00 47.09 100 GLY A O 1
ATOM 803 N N . LEU A 1 101 ? 18.524 7.013 -27.909 1.00 48.47 101 LEU A N 1
ATOM 804 C CA . LEU A 1 101 ? 19.238 6.229 -28.951 1.00 48.47 101 LEU A CA 1
ATOM 805 C C . LEU A 1 101 ? 20.655 5.701 -28.594 1.00 48.47 101 LEU A C 1
ATOM 807 O O . LEU A 1 101 ? 21.265 5.036 -29.426 1.00 48.47 101 LEU A O 1
ATOM 811 N N . PHE A 1 102 ? 21.182 5.997 -27.403 1.00 54.88 102 PHE A N 1
ATOM 812 C CA . PHE A 1 102 ? 22.502 5.580 -26.940 1.00 54.88 102 PHE A CA 1
ATOM 813 C C . PHE A 1 102 ? 22.396 4.949 -25.541 1.00 54.88 102 PHE A C 1
ATOM 815 O O . PHE A 1 102 ? 21.937 5.576 -24.586 1.00 54.88 102 PHE A O 1
ATOM 822 N N . GLU A 1 103 ? 22.780 3.676 -25.492 1.00 51.91 103 GLU A N 1
ATOM 823 C CA . GLU A 1 103 ? 22.538 2.644 -24.478 1.00 51.91 103 GLU A CA 1
ATOM 824 C C . GLU A 1 103 ? 23.400 2.779 -23.207 1.00 51.91 103 GLU A C 1
ATOM 826 O O . GLU A 1 103 ? 24.089 1.838 -22.819 1.00 51.91 103 GLU A O 1
ATOM 831 N N . ASP A 1 104 ? 23.357 3.909 -22.500 1.00 53.88 104 ASP A N 1
ATOM 832 C CA . ASP A 1 104 ? 23.871 3.926 -21.121 1.00 53.88 104 ASP A CA 1
ATOM 833 C C . ASP A 1 104 ? 22.801 3.346 -20.182 1.00 53.88 104 ASP A C 1
ATOM 835 O O . ASP A 1 104 ? 22.082 4.064 -19.483 1.00 53.88 104 ASP A O 1
ATOM 839 N N . HIS A 1 105 ? 22.651 2.018 -20.210 1.00 59.12 105 HIS A N 1
ATOM 840 C CA . HIS A 1 105 ? 21.784 1.298 -19.282 1.00 59.12 105 HIS A CA 1
ATOM 841 C C . HIS A 1 105 ? 22.373 1.366 -17.868 1.00 59.12 105 HIS A C 1
ATOM 843 O O . HIS A 1 105 ? 23.422 0.787 -17.581 1.00 59.12 105 HIS A O 1
ATOM 849 N N . GLY A 1 106 ? 21.680 2.058 -16.962 1.00 65.50 106 GLY A N 1
ATOM 850 C CA . GLY A 1 106 ? 21.936 1.933 -15.532 1.00 65.50 106 GLY A CA 1
ATOM 851 C C . GLY A 1 106 ? 21.536 0.537 -15.035 1.00 65.50 106 GLY A C 1
ATOM 852 O O . GLY A 1 106 ? 20.715 -0.133 -15.671 1.00 65.50 106 GLY A O 1
ATOM 853 N N . PRO A 1 107 ? 22.080 0.073 -13.898 1.00 71.50 107 PRO A N 1
ATOM 854 C CA . PRO A 1 107 ? 21.648 -1.188 -13.308 1.00 71.50 107 PRO A CA 1
ATOM 855 C C . PRO A 1 107 ? 20.142 -1.153 -13.007 1.00 71.50 107 PRO A C 1
ATOM 857 O O . PRO A 1 107 ? 19.597 -0.112 -12.634 1.00 71.50 107 PRO A O 1
ATOM 860 N N . ALA A 1 108 ? 19.480 -2.296 -13.194 1.00 78.12 108 ALA A N 1
ATOM 861 C CA . ALA A 1 108 ? 18.072 -2.477 -12.855 1.00 78.12 108 ALA A CA 1
ATOM 862 C C . ALA A 1 108 ? 17.848 -2.207 -11.357 1.00 78.12 108 ALA A C 1
ATOM 864 O O . ALA A 1 108 ? 18.694 -2.558 -10.534 1.00 78.12 108 ALA A O 1
ATOM 865 N N . SER A 1 109 ? 16.725 -1.583 -10.991 1.00 85.19 109 SER A N 1
ATOM 866 C CA . SER A 1 109 ? 16.369 -1.455 -9.572 1.00 85.19 109 SER A CA 1
ATOM 867 C C . SER A 1 109 ? 15.836 -2.781 -9.006 1.00 85.19 109 SER A C 1
ATOM 869 O O . SER A 1 109 ? 15.441 -3.672 -9.759 1.00 85.19 109 SER A O 1
ATOM 871 N N . LYS A 1 110 ? 15.793 -2.934 -7.672 1.00 89.88 110 LYS A N 1
ATOM 872 C CA . LYS A 1 110 ? 15.401 -4.201 -7.009 1.00 89.88 110 LYS A CA 1
ATOM 873 C C . LYS A 1 110 ? 13.994 -4.668 -7.390 1.00 89.88 110 LYS A C 1
ATOM 875 O O . LYS A 1 110 ? 13.700 -5.861 -7.367 1.00 89.88 110 LYS A O 1
ATOM 880 N N . VAL A 1 111 ? 13.114 -3.731 -7.743 1.00 88.19 111 VAL A N 1
ATOM 881 C CA . VAL A 1 111 ? 11.782 -4.044 -8.278 1.00 88.19 111 VAL A CA 1
ATOM 882 C C . VAL A 1 111 ? 11.856 -4.614 -9.699 1.00 88.19 111 VAL A C 1
ATOM 884 O O . VAL A 1 111 ? 11.192 -5.606 -9.971 1.00 88.19 111 VAL A O 1
ATOM 887 N N . GLU A 1 112 ? 12.706 -4.063 -10.572 1.00 85.25 112 GLU A N 1
ATOM 888 C CA . GLU A 1 112 ? 12.904 -4.522 -11.960 1.00 85.25 112 GLU A CA 1
ATOM 889 C C . GLU A 1 112 ? 13.661 -5.859 -12.050 1.00 85.25 112 GLU A C 1
ATOM 891 O O . GLU A 1 112 ? 13.707 -6.494 -13.105 1.00 85.25 112 GLU A O 1
ATOM 896 N N . GLU A 1 113 ? 14.297 -6.292 -10.962 1.00 87.75 113 GLU A N 1
ATOM 897 C CA . GLU A 1 113 ? 14.906 -7.620 -10.851 1.00 87.75 113 GLU A CA 1
ATOM 898 C C . GLU A 1 113 ? 13.867 -8.730 -10.665 1.00 87.75 113 GLU A C 1
ATOM 900 O O . GLU A 1 113 ? 14.154 -9.875 -11.004 1.00 87.75 113 GLU A O 1
ATOM 905 N N . ARG A 1 114 ? 12.676 -8.407 -10.147 1.00 85.44 114 ARG A N 1
ATOM 906 C CA . ARG A 1 114 ? 11.680 -9.404 -9.725 1.00 85.44 114 ARG A CA 1
ATOM 907 C C . ARG A 1 114 ? 10.333 -9.264 -10.424 1.00 85.44 114 ARG A C 1
ATOM 909 O O . ARG A 1 114 ? 9.756 -10.257 -10.847 1.00 85.44 114 ARG A O 1
ATOM 916 N N . LEU A 1 115 ? 9.846 -8.037 -10.584 1.00 86.75 115 LEU A N 1
ATOM 917 C CA . LEU A 1 115 ? 8.529 -7.755 -11.148 1.00 86.75 115 LEU A CA 1
ATOM 918 C C . LEU A 1 115 ? 8.631 -7.179 -12.560 1.00 86.75 115 LEU A C 1
ATOM 920 O O . LEU A 1 115 ? 9.533 -6.403 -12.883 1.00 86.75 115 LEU A O 1
ATOM 924 N N . GLY A 1 116 ? 7.643 -7.532 -13.377 1.00 80.38 116 GLY A N 1
ATOM 925 C CA . GLY A 1 116 ? 7.357 -6.902 -14.653 1.00 80.38 116 GLY A CA 1
ATOM 926 C C . GLY A 1 116 ? 6.986 -5.433 -14.455 1.00 80.38 116 GLY A C 1
ATOM 927 O O . GLY A 1 116 ? 6.123 -5.079 -13.648 1.00 80.38 116 GLY A O 1
ATOM 928 N N . VAL A 1 117 ? 7.683 -4.574 -15.193 1.00 73.81 117 VAL A N 1
ATOM 929 C CA . VAL A 1 117 ? 7.581 -3.110 -15.173 1.00 73.81 117 VAL A CA 1
ATOM 930 C C . VAL A 1 117 ? 7.913 -2.603 -16.578 1.00 73.81 117 VAL A C 1
ATOM 932 O O . VAL A 1 117 ? 8.936 -2.976 -17.152 1.00 73.81 117 VAL A O 1
ATOM 935 N N . GLY A 1 118 ? 7.065 -1.780 -17.196 1.00 65.25 118 GLY A N 1
ATOM 936 C CA . GLY A 1 118 ? 7.288 -1.406 -18.594 1.00 65.25 118 GLY A CA 1
ATOM 937 C C . GLY A 1 118 ? 6.151 -0.650 -19.273 1.00 65.25 118 GLY A C 1
ATOM 938 O O . GLY A 1 118 ? 5.154 -0.285 -18.655 1.00 65.25 118 GLY A O 1
ATOM 939 N N . ASP A 1 119 ? 6.356 -0.384 -20.567 1.00 59.91 119 ASP A N 1
ATOM 940 C CA . ASP A 1 119 ? 5.388 0.317 -21.427 1.00 59.91 119 ASP A CA 1
ATOM 941 C C . ASP A 1 119 ? 4.174 -0.555 -21.774 1.00 59.91 119 ASP A C 1
ATOM 943 O O . ASP A 1 119 ? 3.100 -0.041 -22.087 1.00 59.91 119 ASP A O 1
ATOM 947 N N . THR A 1 120 ? 4.332 -1.878 -21.681 1.00 62.12 120 THR A N 1
ATOM 948 C CA . THR A 1 120 ? 3.212 -2.814 -21.707 1.00 62.12 120 THR A CA 1
ATOM 949 C C . THR A 1 120 ? 2.606 -2.901 -20.308 1.00 62.12 120 THR A C 1
ATOM 951 O O . THR A 1 120 ? 3.346 -2.965 -19.330 1.00 62.12 120 THR A O 1
ATOM 954 N N . PRO A 1 121 ? 1.276 -2.930 -20.184 1.00 64.38 121 PRO A N 1
ATOM 955 C CA . PRO A 1 121 ? 0.641 -3.067 -18.886 1.00 64.38 121 PRO A CA 1
ATOM 956 C C . PRO A 1 121 ? 0.924 -4.422 -18.195 1.00 64.38 121 PRO A C 1
ATOM 958 O O . PRO A 1 121 ? 0.371 -5.444 -18.601 1.00 64.38 121 PRO A O 1
ATOM 961 N N . TRP A 1 122 ? 1.712 -4.410 -17.112 1.00 67.75 122 TRP A N 1
ATOM 962 C CA . TRP A 1 122 ? 2.080 -5.587 -16.294 1.00 67.75 122 TRP A CA 1
ATOM 963 C C . TRP A 1 122 ? 1.149 -5.777 -15.095 1.00 67.75 122 TRP A C 1
ATOM 965 O O . TRP A 1 122 ? 1.580 -5.816 -13.940 1.00 67.75 122 TRP A O 1
ATOM 975 N N . TYR A 1 123 ? -0.158 -5.771 -15.350 1.00 74.25 123 TYR A N 1
ATOM 976 C CA . TYR A 1 123 ? -1.131 -5.646 -14.272 1.00 74.25 123 TYR A CA 1
ATOM 977 C C . TYR A 1 123 ? -1.126 -6.821 -13.302 1.00 74.25 123 TYR A C 1
ATOM 979 O O . TYR A 1 123 ? -1.662 -7.888 -13.598 1.00 74.25 123 TYR A O 1
ATOM 987 N N . GLY A 1 124 ? -0.662 -6.564 -12.080 1.00 75.00 124 GLY A N 1
ATOM 988 C CA . GLY A 1 124 ? -0.846 -7.485 -10.968 1.00 75.00 124 GLY A CA 1
ATOM 989 C C . GLY A 1 124 ? -2.324 -7.656 -10.611 1.00 75.00 124 GLY A C 1
ATOM 990 O O . GLY A 1 124 ? -3.105 -6.699 -10.587 1.00 75.00 124 GLY A O 1
ATOM 991 N N . ARG A 1 125 ? -2.726 -8.885 -10.281 1.00 82.31 125 ARG A N 1
ATOM 992 C CA . ARG A 1 125 ? -4.029 -9.159 -9.677 1.00 82.31 125 ARG A CA 1
ATOM 993 C C . ARG A 1 125 ? -3.975 -8.800 -8.187 1.00 82.31 125 ARG A C 1
ATOM 995 O O . ARG A 1 125 ? -3.057 -9.219 -7.487 1.00 82.31 125 ARG A O 1
ATOM 1002 N N . PRO A 1 126 ? -4.959 -8.067 -7.653 1.00 87.25 126 PRO A N 1
ATOM 1003 C CA . PRO A 1 126 ? -4.900 -7.583 -6.273 1.00 87.25 126 PRO A CA 1
ATOM 1004 C C . PRO A 1 126 ? -5.135 -8.674 -5.212 1.00 87.25 126 PRO A C 1
ATOM 1006 O O . PRO A 1 126 ? -4.660 -8.535 -4.086 1.00 87.25 126 PRO A O 1
ATOM 1009 N N . LEU A 1 127 ? -5.846 -9.767 -5.527 1.00 88.06 127 LEU A N 1
ATOM 1010 C CA . LEU A 1 127 ? -6.168 -10.812 -4.545 1.00 88.06 127 LEU A CA 1
ATOM 1011 C C . LEU A 1 127 ? -4.920 -11.482 -3.932 1.00 88.06 127 LEU A C 1
ATOM 1013 O O . LEU A 1 127 ? -4.881 -11.584 -2.706 1.00 88.06 127 LEU A O 1
ATOM 1017 N N . PRO A 1 128 ? -3.895 -11.900 -4.703 1.00 90.56 128 PRO A N 1
ATOM 1018 C CA . PRO A 1 128 ? -2.622 -12.369 -4.146 1.00 90.56 128 PRO A CA 1
ATOM 1019 C C . PRO A 1 128 ? -1.990 -11.414 -3.125 1.00 90.56 128 PRO A C 1
ATOM 1021 O O . PRO A 1 128 ? -1.578 -11.854 -2.054 1.00 90.56 128 PRO A O 1
ATOM 1024 N N . ALA A 1 129 ? -1.993 -10.104 -3.384 1.00 92.19 129 ALA A N 1
ATOM 1025 C CA . ALA A 1 129 ? -1.473 -9.118 -2.436 1.00 92.19 129 ALA A CA 1
ATOM 1026 C C . ALA A 1 129 ? -2.331 -9.015 -1.166 1.00 92.19 129 ALA A C 1
ATOM 1028 O O . ALA A 1 129 ? -1.795 -8.937 -0.062 1.00 92.19 129 ALA A O 1
ATOM 1029 N N . VAL A 1 130 ? -3.662 -9.080 -1.291 1.00 92.31 130 VAL A N 1
ATOM 1030 C CA . VAL A 1 130 ? -4.563 -9.157 -0.126 1.00 92.31 130 VAL A CA 1
ATOM 1031 C C . VAL A 1 130 ? -4.275 -10.409 0.711 1.00 92.31 130 VAL A C 1
ATOM 1033 O O . VAL A 1 130 ? -4.241 -10.314 1.938 1.00 92.31 130 VAL A O 1
ATOM 1036 N N . ARG A 1 131 ? -4.031 -11.563 0.072 1.00 92.56 131 ARG A N 1
ATOM 1037 C CA . ARG A 1 131 ? -3.662 -12.809 0.765 1.00 92.56 131 ARG A CA 1
ATOM 1038 C C . ARG A 1 131 ? -2.352 -12.665 1.523 1.00 92.56 131 ARG A C 1
ATOM 1040 O O . ARG A 1 131 ? -2.339 -12.907 2.724 1.00 92.56 131 ARG A O 1
ATOM 1047 N N . ALA A 1 132 ? -1.307 -12.178 0.858 1.00 94.12 132 ALA A N 1
ATOM 1048 C CA . ALA A 1 132 ? 0.007 -11.983 1.462 1.00 94.12 132 ALA A CA 1
ATOM 1049 C C . ALA A 1 132 ? -0.041 -11.038 2.675 1.00 94.12 132 ALA A C 1
ATOM 1051 O O . ALA A 1 132 ? 0.566 -11.320 3.707 1.00 94.12 132 ALA A O 1
ATOM 1052 N N . VAL A 1 133 ? -0.800 -9.938 2.589 1.00 95.06 133 VAL A N 1
ATOM 1053 C CA . VAL A 1 133 ? -1.002 -9.027 3.729 1.00 95.06 133 VAL A CA 1
ATOM 1054 C C . VAL A 1 133 ? -1.776 -9.718 4.855 1.00 95.06 133 VAL A C 1
ATOM 1056 O O . VAL A 1 133 ? -1.411 -9.572 6.020 1.00 95.06 133 VAL A O 1
ATOM 1059 N N . GLY A 1 134 ? -2.826 -10.478 4.530 1.00 92.62 134 GLY A N 1
ATOM 1060 C CA . GLY A 1 134 ? -3.609 -11.228 5.513 1.00 92.62 134 GLY A CA 1
ATOM 1061 C C . GLY A 1 134 ? -2.780 -12.282 6.250 1.00 92.62 134 GLY A C 1
ATOM 1062 O O . GLY A 1 134 ? -2.810 -12.335 7.475 1.00 92.62 134 GLY A O 1
ATOM 1063 N N . GLU A 1 135 ? -2.018 -13.094 5.521 1.00 92.50 135 GLU A N 1
ATOM 1064 C CA . GLU A 1 135 ? -1.103 -14.106 6.065 1.00 92.50 135 GLU A CA 1
ATOM 1065 C C . GLU A 1 135 ? -0.006 -13.480 6.924 1.00 92.50 135 GLU A C 1
ATOM 1067 O O . GLU A 1 135 ? 0.244 -13.946 8.032 1.00 92.50 135 GLU A O 1
ATOM 1072 N N . TRP A 1 136 ? 0.600 -12.383 6.465 1.00 92.88 136 TRP A N 1
ATOM 1073 C CA . TRP A 1 136 ? 1.586 -11.646 7.252 1.00 92.88 136 TRP A CA 1
ATOM 1074 C C . TRP A 1 136 ? 1.005 -11.092 8.557 1.00 92.88 136 TRP A C 1
ATOM 1076 O O . TRP A 1 136 ? 1.681 -11.085 9.587 1.00 92.88 136 TRP A O 1
ATOM 1086 N N . ASN A 1 137 ? -0.241 -10.618 8.518 1.00 92.19 137 ASN A N 1
ATOM 1087 C CA . ASN A 1 137 ? -0.903 -10.072 9.694 1.00 92.19 137 ASN A CA 1
ATOM 1088 C C . ASN A 1 137 ? -1.484 -11.157 10.617 1.00 92.19 137 ASN A C 1
ATOM 1090 O O . ASN A 1 137 ? -1.938 -10.851 11.722 1.00 92.19 137 ASN A O 1
ATOM 1094 N N . ALA A 1 138 ? -1.496 -12.420 10.182 1.00 88.56 138 ALA A N 1
ATOM 1095 C CA . ALA A 1 138 ? -2.022 -13.518 10.973 1.00 88.56 138 ALA A CA 1
ATOM 1096 C C . ALA A 1 138 ? -1.222 -13.664 12.278 1.00 88.56 138 ALA A C 1
ATOM 1098 O O . ALA A 1 138 ? 0.006 -13.690 12.283 1.00 88.56 138 ALA A O 1
ATOM 1099 N N . GLY A 1 139 ? -1.930 -13.743 13.405 1.00 81.56 139 GLY A N 1
ATOM 1100 C CA . GLY A 1 139 ? -1.317 -13.844 14.731 1.00 81.56 139 GLY A CA 1
ATOM 1101 C C . GLY A 1 139 ? -0.909 -12.509 15.361 1.00 81.56 139 GLY A C 1
ATOM 1102 O O . GLY A 1 139 ? -0.494 -12.506 16.516 1.00 81.56 139 GLY A O 1
ATOM 1103 N N . TYR A 1 140 ? -1.066 -11.373 14.671 1.00 89.19 140 TYR A N 1
ATOM 1104 C CA . TYR A 1 140 ? -0.964 -10.076 15.335 1.00 89.19 140 TYR A CA 1
ATOM 1105 C C . TYR A 1 140 ? -2.232 -9.769 16.142 1.00 89.19 140 TYR A C 1
ATOM 1107 O O . TYR A 1 140 ? -3.360 -9.952 15.674 1.00 89.19 140 TYR A O 1
ATOM 1115 N N . GLU A 1 141 ? -2.045 -9.315 17.379 1.00 88.12 141 GLU A N 1
ATOM 1116 C CA . GLU A 1 141 ? -3.149 -9.016 18.299 1.00 88.12 141 GLU A CA 1
ATOM 1117 C C . GLU A 1 141 ? -3.596 -7.554 18.255 1.00 88.12 141 GLU A C 1
ATOM 1119 O O . GLU A 1 141 ? -4.728 -7.254 18.625 1.00 88.12 141 GLU A O 1
ATOM 1124 N N . GLY A 1 142 ? -2.737 -6.659 17.761 1.00 90.88 142 GLY A N 1
ATOM 1125 C CA . GLY A 1 142 ? -3.039 -5.239 17.643 1.00 90.88 142 GLY A CA 1
ATOM 1126 C C . GLY A 1 142 ? -3.819 -4.873 16.373 1.00 90.88 142 GLY A C 1
ATOM 1127 O O . GLY A 1 142 ? -3.949 -5.669 15.435 1.00 90.88 142 GLY A O 1
ATOM 1128 N N . PRO A 1 143 ? -4.325 -3.633 16.307 1.00 94.12 143 PRO A N 1
ATOM 1129 C CA . PRO A 1 143 ? -5.014 -3.130 15.132 1.00 94.12 143 PRO A CA 1
ATOM 1130 C C . PRO A 1 143 ? -4.047 -2.876 13.965 1.00 94.12 143 PRO A C 1
ATOM 1132 O O . PRO A 1 143 ? -2.908 -2.445 14.133 1.00 94.12 143 PRO A O 1
ATOM 1135 N N . THR A 1 144 ? -4.518 -3.109 12.743 1.00 95.88 144 THR A N 1
ATOM 1136 C CA . THR A 1 144 ? -3.757 -2.927 11.503 1.00 95.88 144 THR A CA 1
ATOM 1137 C C . THR A 1 144 ? -4.543 -2.080 10.513 1.00 95.88 144 THR A C 1
ATOM 1139 O O . THR A 1 144 ? -5.700 -2.363 10.203 1.00 95.88 144 THR A O 1
ATOM 1142 N N . LEU A 1 145 ? -3.899 -1.042 9.988 1.00 96.69 145 LEU A N 1
ATOM 1143 C CA . LEU A 1 145 ? -4.385 -0.198 8.907 1.00 96.69 145 LEU A CA 1
ATOM 1144 C C . LEU A 1 145 ? -3.680 -0.584 7.605 1.00 96.69 145 LEU A C 1
ATOM 1146 O O . LEU A 1 145 ? -2.498 -0.295 7.423 1.00 96.69 145 LEU A O 1
ATOM 1150 N N . VAL A 1 146 ? -4.420 -1.171 6.670 1.00 97.19 146 VAL A N 1
ATOM 1151 C CA . VAL A 1 146 ? -3.933 -1.477 5.323 1.00 97.19 146 VAL A CA 1
ATOM 1152 C C . VAL A 1 146 ? -4.368 -0.382 4.356 1.00 97.19 146 VAL A C 1
ATOM 1154 O O . VAL A 1 146 ? -5.556 -0.104 4.199 1.00 97.19 146 VAL A O 1
ATOM 1157 N N . ILE A 1 147 ? -3.403 0.237 3.685 1.00 96.69 147 ILE A N 1
ATOM 1158 C CA . ILE A 1 147 ? -3.598 1.222 2.622 1.00 96.69 147 ILE A CA 1
ATOM 1159 C C . ILE A 1 147 ? -3.283 0.517 1.304 1.00 96.69 147 ILE A C 1
ATOM 1161 O O . ILE A 1 147 ? -2.131 0.180 1.050 1.00 96.69 147 ILE A O 1
ATOM 1165 N N . PHE A 1 148 ? -4.297 0.269 0.479 1.00 94.75 148 PHE A N 1
ATOM 1166 C CA . PHE A 1 148 ? -4.179 -0.612 -0.684 1.00 94.75 148 PHE A CA 1
ATOM 1167 C C . PHE A 1 148 ? -4.498 0.131 -1.983 1.00 94.75 148 PHE A C 1
ATOM 1169 O O . PHE A 1 148 ? -5.639 0.548 -2.200 1.00 94.75 148 PHE A O 1
ATOM 1176 N N . TRP A 1 149 ? -3.505 0.278 -2.858 1.00 92.19 149 TRP A N 1
ATOM 1177 C CA . TRP A 1 149 ? -3.697 0.806 -4.205 1.00 92.19 149 TRP A CA 1
ATOM 1178 C C . TRP A 1 149 ? -4.173 -0.313 -5.127 1.00 92.19 149 TRP A C 1
ATOM 1180 O O . TRP A 1 149 ? -3.478 -1.305 -5.304 1.00 92.19 149 TRP A O 1
ATOM 1190 N N . LEU A 1 150 ? -5.357 -0.155 -5.702 1.00 86.94 150 LEU A N 1
ATOM 1191 C CA . LEU A 1 150 ? -5.923 -0.995 -6.745 1.00 86.94 150 LEU A CA 1
ATOM 1192 C C . LEU A 1 150 ? -5.494 -0.485 -8.115 1.00 86.94 150 LEU A C 1
ATOM 1194 O O . LEU A 1 150 ? -5.832 0.639 -8.486 1.00 86.94 150 LEU A O 1
ATOM 1198 N N . ASP A 1 151 ? -4.794 -1.340 -8.849 1.00 77.38 151 ASP A N 1
ATOM 1199 C CA . ASP A 1 151 ? -4.509 -1.140 -10.273 1.00 77.38 151 ASP A CA 1
ATOM 1200 C C . ASP A 1 151 ? -5.623 -1.695 -11.165 1.00 77.38 151 ASP A C 1
ATOM 1202 O O . ASP A 1 151 ? -5.931 -1.178 -12.231 1.00 77.38 151 ASP A O 1
ATOM 1206 N N . ARG A 1 152 ? -6.265 -2.774 -10.703 1.00 70.94 152 ARG A N 1
ATOM 1207 C CA . ARG A 1 152 ? -7.416 -3.403 -11.348 1.00 70.94 152 ARG A CA 1
ATOM 1208 C C . ARG A 1 152 ? -8.411 -3.883 -10.307 1.00 70.94 152 ARG A C 1
ATOM 1210 O O . ARG A 1 152 ? -8.044 -4.224 -9.187 1.00 70.94 152 ARG A O 1
ATOM 1217 N N . MET A 1 153 ? -9.678 -3.971 -10.705 1.00 67.25 153 MET A N 1
ATOM 1218 C CA . MET A 1 153 ? -10.747 -4.591 -9.907 1.00 67.25 153 MET A CA 1
ATOM 1219 C C . MET A 1 153 ? -10.998 -6.061 -10.244 1.00 67.25 153 MET A C 1
ATOM 1221 O O . MET A 1 153 ? -12.021 -6.627 -9.846 1.00 67.25 153 MET A O 1
ATOM 1225 N N . THR A 1 154 ? -10.083 -6.700 -10.974 1.00 67.94 154 THR A N 1
ATOM 1226 C CA . THR A 1 154 ? -10.138 -8.152 -11.121 1.00 67.94 154 THR A CA 1
ATOM 1227 C C . THR A 1 154 ? -10.156 -8.777 -9.731 1.00 67.94 154 THR A C 1
ATOM 1229 O O . THR A 1 154 ? -9.449 -8.350 -8.821 1.00 67.94 154 THR A O 1
ATOM 1232 N N . GLN A 1 155 ? -11.027 -9.764 -9.557 1.00 72.12 155 GLN A N 1
ATOM 1233 C CA . GLN A 1 155 ? -11.188 -10.494 -8.306 1.00 72.12 155 GLN A CA 1
ATOM 1234 C C . GLN A 1 155 ? -11.664 -9.663 -7.091 1.00 72.12 155 GLN A C 1
ATOM 1236 O O . GLN A 1 155 ? -11.473 -10.070 -5.945 1.00 72.12 155 GLN A O 1
ATOM 1241 N N . ALA A 1 156 ? -12.301 -8.500 -7.301 1.00 75.62 156 ALA A N 1
ATOM 1242 C CA . ALA A 1 156 ? -12.797 -7.661 -6.202 1.00 75.62 156 ALA A CA 1
ATOM 1243 C C . ALA A 1 156 ? -13.827 -8.383 -5.308 1.00 75.62 156 ALA A C 1
ATOM 1245 O O . ALA A 1 156 ? -13.836 -8.180 -4.089 1.00 75.62 156 ALA A O 1
ATOM 1246 N N . GLU A 1 157 ? -14.668 -9.256 -5.883 1.00 75.31 157 GLU A N 1
ATOM 1247 C CA . GLU A 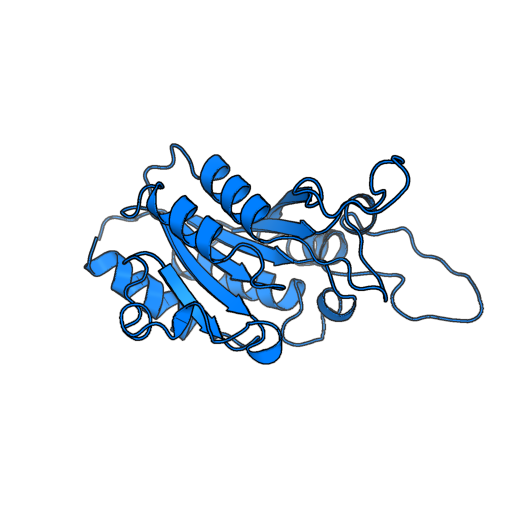1 157 ? -15.590 -10.077 -5.092 1.00 75.31 157 GLU A CA 1
ATOM 1248 C C . GLU A 1 157 ? -14.836 -11.089 -4.226 1.00 75.31 157 GLU A C 1
ATOM 1250 O O . GLU A 1 157 ? -15.125 -11.214 -3.034 1.00 75.31 157 GLU A O 1
ATOM 1255 N N . GLU A 1 158 ? -13.869 -11.812 -4.799 1.00 77.38 158 GLU A N 1
ATOM 1256 C CA . GLU A 1 158 ? -13.057 -12.777 -4.062 1.00 77.38 158 GLU A CA 1
ATOM 1257 C C . GLU A 1 158 ? -12.225 -12.099 -2.978 1.00 77.38 158 GLU A C 1
ATOM 1259 O O . GLU A 1 158 ? -12.120 -12.648 -1.886 1.00 77.38 158 GLU A O 1
ATOM 1264 N N . MET A 1 159 ? -11.693 -10.899 -3.228 1.00 84.88 159 MET A N 1
ATOM 1265 C CA . MET A 1 159 ? -11.003 -10.102 -2.213 1.00 84.88 159 MET A CA 1
ATOM 1266 C C . MET A 1 159 ? -11.925 -9.763 -1.050 1.00 84.88 159 MET A C 1
ATOM 1268 O O . MET A 1 159 ? -11.559 -9.987 0.099 1.00 84.88 159 MET A O 1
ATOM 1272 N N . ALA A 1 160 ? -13.127 -9.248 -1.328 1.00 80.12 160 ALA A N 1
ATOM 1273 C CA . ALA A 1 160 ? -14.083 -8.913 -0.279 1.00 80.12 160 ALA A CA 1
ATOM 1274 C C . ALA A 1 160 ? -14.499 -10.162 0.515 1.00 80.12 160 ALA A C 1
ATOM 1276 O O . ALA A 1 160 ? -14.521 -10.128 1.744 1.00 80.12 160 ALA A O 1
ATOM 1277 N N . ARG A 1 161 ? -14.761 -11.289 -0.165 1.00 80.19 161 ARG A N 1
ATOM 1278 C CA . ARG A 1 161 ? -15.056 -12.577 0.488 1.00 80.19 161 ARG A CA 1
ATOM 1279 C C . ARG A 1 161 ? -13.878 -13.073 1.323 1.00 80.19 161 ARG A C 1
ATOM 1281 O O . ARG A 1 161 ? -14.094 -13.573 2.421 1.00 80.19 161 ARG A O 1
ATOM 1288 N N . PHE A 1 162 ? -12.652 -12.939 0.822 1.00 83.81 162 PHE A N 1
ATOM 1289 C CA . PHE A 1 162 ? -11.439 -13.312 1.540 1.00 83.81 162 PHE A CA 1
ATOM 1290 C C . PHE A 1 162 ? -11.261 -12.453 2.794 1.00 83.81 162 PHE A C 1
ATOM 1292 O O . PHE A 1 162 ? -11.154 -13.000 3.884 1.00 83.81 162 PHE A O 1
ATOM 1299 N N . ILE A 1 163 ? -11.344 -11.126 2.674 1.00 86.81 163 ILE A N 1
ATOM 1300 C CA . ILE A 1 163 ? -11.264 -10.192 3.808 1.00 86.81 163 ILE A CA 1
ATOM 1301 C C . ILE A 1 163 ? -12.373 -10.462 4.830 1.00 86.81 163 ILE A C 1
ATOM 1303 O O . ILE A 1 163 ? -12.132 -10.376 6.029 1.00 86.81 163 ILE A O 1
ATOM 1307 N N . GLY A 1 164 ? -13.572 -10.836 4.376 1.00 80.44 164 GLY A N 1
ATOM 1308 C CA . GLY A 1 164 ? -14.682 -11.212 5.253 1.00 80.44 164 GLY A CA 1
ATOM 1309 C C . GLY A 1 164 ? -14.457 -12.497 6.048 1.00 80.44 164 GLY A C 1
ATOM 1310 O O . GLY A 1 164 ? -15.130 -12.696 7.054 1.00 80.44 164 GLY A O 1
ATOM 1311 N N . ARG A 1 165 ? -13.522 -13.358 5.626 1.00 80.56 165 ARG A N 1
ATOM 1312 C CA . ARG A 1 165 ? -13.096 -14.550 6.379 1.00 80.56 165 ARG A CA 1
ATOM 1313 C C . ARG A 1 165 ? -11.972 -14.255 7.378 1.00 80.56 165 ARG A C 1
ATOM 1315 O O . ARG A 1 165 ? -11.717 -15.092 8.237 1.00 80.56 165 ARG A O 1
ATOM 1322 N N . TYR A 1 166 ? -11.304 -13.108 7.260 1.00 74.94 166 TYR A N 1
ATOM 1323 C CA . TYR A 1 166 ? -10.277 -12.651 8.200 1.00 74.94 166 TYR A CA 1
ATOM 1324 C C . TYR A 1 166 ? -10.889 -11.893 9.379 1.00 74.94 166 TYR A C 1
ATOM 1326 O O . TYR A 1 166 ? -12.042 -11.463 9.334 1.00 74.94 166 TYR A O 1
ATOM 1334 N N . ASP A 1 167 ? -10.094 -11.714 10.437 1.00 72.62 167 ASP A N 1
ATOM 1335 C CA . ASP A 1 167 ? -10.524 -11.046 11.662 1.00 72.62 167 ASP A CA 1
ATOM 1336 C C . ASP A 1 167 ? -10.862 -9.561 11.425 1.00 72.62 167 ASP A C 1
ATOM 1338 O O . ASP A 1 167 ? -10.005 -8.667 11.408 1.00 72.62 167 ASP A O 1
ATOM 1342 N N . ALA A 1 168 ? -12.162 -9.316 11.259 1.00 76.25 168 ALA A N 1
ATOM 1343 C CA . ALA A 1 168 ? -12.765 -8.007 11.062 1.00 76.25 168 ALA A CA 1
ATOM 1344 C C . ALA A 1 168 ? -12.556 -7.046 12.241 1.00 76.25 168 ALA A C 1
ATOM 1346 O O . ALA A 1 168 ? -12.712 -5.836 12.061 1.00 76.25 168 ALA A O 1
ATOM 1347 N N . SER A 1 169 ? -12.215 -7.563 13.428 1.00 82.06 169 SER A N 1
ATOM 1348 C CA . SER A 1 169 ? -11.994 -6.750 14.627 1.00 82.06 169 SER A CA 1
ATOM 1349 C C . SER A 1 169 ? -10.610 -6.099 14.664 1.00 82.06 169 SER A C 1
ATOM 1351 O O . SER A 1 169 ? -10.413 -5.132 15.392 1.00 82.06 169 SER A O 1
ATOM 1353 N N . ARG A 1 170 ? -9.659 -6.570 13.839 1.00 88.81 170 ARG A N 1
ATOM 1354 C CA . ARG A 1 170 ? -8.251 -6.141 13.916 1.00 88.81 170 ARG A CA 1
ATOM 1355 C C . ARG A 1 170 ? -7.721 -5.456 12.671 1.00 88.81 170 ARG A C 1
ATOM 1357 O O . ARG A 1 170 ? -6.815 -4.641 12.784 1.00 88.81 170 ARG A O 1
ATOM 1364 N N . THR A 1 171 ? -8.247 -5.756 11.486 1.00 93.25 171 THR A N 1
ATOM 1365 C CA . THR A 1 171 ? -7.657 -5.242 10.238 1.00 93.25 171 THR A CA 1
ATOM 1366 C C . THR A 1 171 ? -8.630 -4.366 9.472 1.00 93.25 171 THR A C 1
ATOM 1368 O O . THR A 1 171 ? -9.628 -4.861 8.956 1.00 93.25 171 THR A O 1
ATOM 1371 N N . PHE A 1 172 ? -8.297 -3.087 9.317 1.00 93.81 172 PHE A N 1
ATOM 1372 C CA . PHE A 1 172 ? -9.033 -2.148 8.481 1.00 93.81 172 PHE A CA 1
ATOM 1373 C C . PHE A 1 172 ? -8.357 -1.955 7.124 1.00 93.81 172 PHE A C 1
ATOM 1375 O O . PHE A 1 172 ? -7.180 -1.604 7.047 1.00 93.81 172 PHE A O 1
ATOM 1382 N N . TRP A 1 173 ? -9.129 -2.106 6.053 1.00 93.56 173 TRP A N 1
ATOM 1383 C CA . TRP A 1 173 ? -8.672 -2.021 4.671 1.00 93.56 173 TRP A CA 1
ATOM 1384 C C . TRP A 1 173 ? -9.198 -0.751 4.006 1.00 93.56 173 TRP A C 1
ATOM 1386 O O . TRP A 1 173 ? -10.400 -0.595 3.779 1.00 93.56 173 TRP A O 1
ATOM 1396 N N . GLN A 1 174 ? -8.288 0.156 3.658 1.00 92.38 174 GLN A N 1
ATOM 1397 C CA . GLN A 1 174 ? -8.563 1.359 2.883 1.00 92.38 174 GLN A CA 1
ATOM 1398 C C . GLN A 1 174 ? -8.037 1.186 1.457 1.00 92.38 174 GLN A C 1
ATOM 1400 O O . GLN A 1 174 ? -6.862 1.417 1.175 1.00 92.38 174 GLN A O 1
ATOM 1405 N N . PHE A 1 175 ? -8.941 0.848 0.549 1.00 89.44 175 PHE A N 1
ATOM 1406 C CA . PHE A 1 175 ? -8.667 0.751 -0.877 1.00 89.44 175 PHE A CA 1
ATOM 1407 C C . PHE A 1 175 ? -8.740 2.117 -1.562 1.00 89.44 175 PHE A C 1
ATOM 1409 O O . PHE A 1 175 ? -9.549 2.971 -1.178 1.00 89.44 175 PHE A O 1
ATOM 1416 N N . PHE A 1 176 ? -7.923 2.305 -2.595 1.00 86.69 176 PHE A N 1
ATOM 1417 C CA . PHE A 1 176 ? -7.972 3.444 -3.511 1.00 86.69 176 PHE A CA 1
ATOM 1418 C C . PHE A 1 176 ? -7.523 3.046 -4.918 1.00 86.69 176 PHE A C 1
ATOM 1420 O O . PHE A 1 176 ? -6.844 2.044 -5.067 1.00 86.69 176 PHE A O 1
ATOM 1427 N N . GLY A 1 177 ? -7.884 3.810 -5.945 1.00 80.38 177 GLY A N 1
ATOM 1428 C CA . GLY A 1 177 ? -7.550 3.501 -7.344 1.00 80.38 177 GLY A CA 1
ATOM 1429 C C . GLY A 1 177 ? -8.210 4.484 -8.306 1.00 80.38 177 GLY A C 1
ATOM 1430 O O . GLY A 1 177 ? -8.962 5.354 -7.853 1.00 80.38 177 GLY A O 1
ATOM 1431 N N . ASP A 1 178 ? -7.918 4.382 -9.599 1.00 76.06 178 ASP A N 1
ATOM 1432 C CA . ASP A 1 178 ? -8.579 5.195 -10.625 1.00 76.06 178 ASP A CA 1
ATOM 1433 C C . ASP A 1 178 ? -10.020 4.698 -10.848 1.00 76.06 178 ASP A C 1
ATOM 1435 O O . ASP A 1 178 ? -10.199 3.506 -11.074 1.00 76.06 178 ASP A O 1
ATOM 1439 N N . PRO A 1 179 ? -11.063 5.544 -10.743 1.00 68.38 179 PRO A N 1
ATOM 1440 C CA . PRO A 1 179 ? -12.435 5.125 -11.032 1.00 68.38 179 PRO A CA 1
ATOM 1441 C C . PRO A 1 179 ? -12.634 4.561 -12.449 1.00 68.38 179 PRO A C 1
ATOM 1443 O O . PRO A 1 179 ? -13.499 3.704 -12.611 1.00 68.38 179 PRO A O 1
ATOM 1446 N N . ASP A 1 180 ? -11.865 5.001 -13.448 1.00 66.62 180 ASP A N 1
ATOM 1447 C CA . ASP A 1 180 ? -12.034 4.554 -14.837 1.00 66.62 180 ASP A CA 1
ATOM 1448 C C . ASP A 1 180 ? -11.475 3.134 -15.053 1.00 66.62 180 ASP A C 1
ATOM 1450 O O . ASP A 1 180 ? -12.043 2.343 -15.807 1.00 66.62 180 ASP A O 1
ATOM 1454 N N . ASP A 1 181 ? -10.446 2.754 -14.290 1.00 59.09 181 ASP A N 1
ATOM 1455 C CA . ASP A 1 181 ? -9.896 1.388 -14.241 1.00 59.09 181 ASP A CA 1
ATOM 1456 C C . ASP A 1 181 ? -10.713 0.452 -13.316 1.00 59.09 181 ASP A C 1
ATOM 1458 O O . ASP A 1 181 ? -10.430 -0.744 -13.157 1.00 59.09 181 ASP A O 1
ATOM 1462 N N . VAL A 1 182 ? -11.765 0.994 -12.690 1.00 56.66 182 VAL A N 1
ATOM 1463 C CA . VAL A 1 182 ? -12.558 0.387 -11.617 1.00 56.66 182 VAL A CA 1
ATOM 1464 C C . VAL A 1 182 ? -14.043 0.366 -12.024 1.00 56.66 182 VAL A C 1
ATOM 1466 O O . VAL A 1 182 ? -14.830 1.257 -11.717 1.00 56.66 182 VAL A O 1
ATOM 1469 N N . HIS A 1 183 ? -14.480 -0.712 -12.684 1.00 50.53 183 HIS A N 1
ATOM 1470 C CA . HIS A 1 183 ? -15.861 -0.842 -13.174 1.00 50.53 183 HIS A CA 1
ATOM 1471 C C . HIS A 1 183 ? -16.931 -0.760 -12.057 1.00 50.53 183 HIS A C 1
ATOM 1473 O O . HIS A 1 183 ? -16.933 -1.521 -11.090 1.00 50.53 183 HIS A O 1
ATOM 1479 N N . TYR A 1 184 ? -17.913 0.124 -12.249 1.00 51.88 184 TYR A N 1
ATOM 1480 C CA . TYR A 1 184 ? -18.942 0.529 -11.276 1.00 51.88 184 TYR A CA 1
ATOM 1481 C C . TYR A 1 184 ? -19.860 -0.620 -10.777 1.00 51.88 184 TYR A C 1
ATOM 1483 O O . TYR A 1 184 ? -20.375 -0.565 -9.662 1.00 51.88 184 TYR A O 1
ATOM 1491 N N . SER A 1 185 ? -20.043 -1.694 -11.555 1.00 55.16 185 SER A N 1
ATOM 1492 C CA . SER A 1 185 ? -21.170 -2.638 -11.415 1.00 55.16 185 SER A CA 1
ATOM 1493 C C . SER A 1 185 ? -21.174 -3.524 -10.160 1.00 55.16 185 SER A C 1
ATOM 1495 O O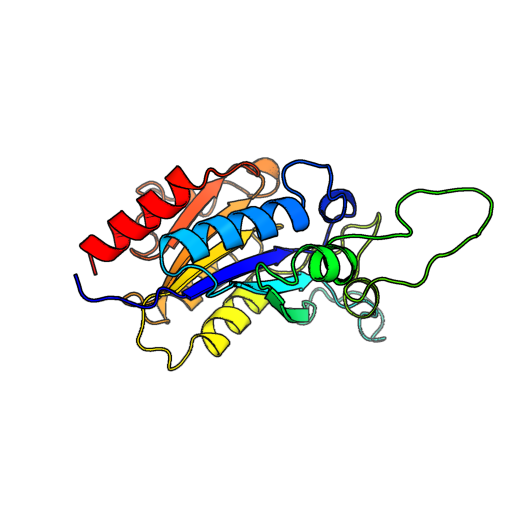 . SER A 1 185 ? -22.252 -3.878 -9.676 1.00 55.16 185 SER A O 1
ATOM 1497 N N . PHE A 1 186 ? -20.008 -3.893 -9.614 1.00 56.16 186 PHE A N 1
ATOM 1498 C CA . PHE A 1 186 ? -19.949 -4.722 -8.401 1.00 56.16 186 PHE A CA 1
ATOM 1499 C C . PHE A 1 186 ? -20.476 -3.954 -7.182 1.00 56.16 186 PHE A C 1
ATOM 1501 O O . PHE A 1 186 ? -21.288 -4.465 -6.413 1.00 56.16 186 PHE A O 1
ATOM 1508 N N . TRP A 1 187 ? -20.092 -2.684 -7.054 1.00 53.94 187 TRP A N 1
ATOM 1509 C CA . TRP A 1 187 ? -20.445 -1.837 -5.915 1.00 53.94 187 TRP A CA 1
ATOM 1510 C C . TRP A 1 187 ? -21.822 -1.181 -6.038 1.00 53.94 187 TRP A C 1
ATOM 1512 O O . TRP A 1 187 ? -22.313 -0.621 -5.057 1.00 53.94 187 TRP A O 1
ATOM 1522 N N . THR A 1 188 ? -22.462 -1.270 -7.210 1.00 48.09 188 THR A N 1
ATOM 1523 C CA . THR A 1 188 ? -23.752 -0.620 -7.475 1.00 48.09 188 THR A CA 1
ATOM 1524 C C . THR A 1 188 ? -24.982 -1.459 -7.206 1.00 48.09 188 THR A C 1
ATOM 1526 O O . THR A 1 188 ? -26.113 -0.989 -7.346 1.00 48.09 188 THR A O 1
ATOM 1529 N N . ARG A 1 189 ? -24.811 -2.715 -6.792 1.00 52.62 189 ARG A N 1
ATOM 1530 C CA . ARG A 1 189 ? -25.940 -3.476 -6.254 1.00 52.62 189 ARG A CA 1
ATOM 1531 C C . ARG A 1 189 ? -26.424 -2.756 -4.992 1.00 52.62 189 ARG A C 1
ATOM 1533 O O . ARG A 1 189 ? -25.615 -2.426 -4.130 1.00 52.62 189 ARG A O 1
ATOM 1540 N N . GLN A 1 190 ? -27.732 -2.502 -4.889 1.00 42.16 190 GLN A N 1
ATOM 1541 C CA . GLN A 1 190 ? -28.359 -1.627 -3.877 1.00 42.16 190 GLN A CA 1
ATOM 1542 C C . GLN A 1 190 ? -27.938 -1.891 -2.411 1.00 42.16 190 GLN A C 1
ATOM 1544 O O . GLN A 1 190 ? -28.038 -0.984 -1.590 1.00 42.16 190 GLN A O 1
ATOM 1549 N N . GLY A 1 191 ? -27.417 -3.079 -2.076 1.00 41.81 191 GLY A N 1
ATOM 1550 C CA . GLY A 1 191 ? -26.852 -3.388 -0.753 1.00 41.81 191 GLY A CA 1
ATOM 1551 C C . GLY A 1 191 ? -25.410 -2.905 -0.506 1.00 41.81 191 GLY A C 1
ATOM 1552 O O . GLY A 1 191 ? -25.060 -2.606 0.631 1.00 41.81 191 GLY A O 1
ATOM 1553 N N . LEU A 1 192 ? -24.577 -2.772 -1.544 1.00 48.91 192 LEU A N 1
ATOM 1554 C CA . LEU A 1 192 ? -23.163 -2.368 -1.448 1.00 48.91 192 LEU A CA 1
ATOM 1555 C C . LEU A 1 192 ? -22.978 -0.843 -1.582 1.00 48.91 192 LEU A C 1
ATOM 1557 O O . LEU A 1 192 ? -22.051 -0.282 -0.997 1.00 48.91 192 LEU A O 1
ATOM 1561 N N . HIS A 1 193 ? -23.922 -0.152 -2.236 1.00 36.94 193 HIS A N 1
ATOM 1562 C CA . HIS A 1 193 ? -23.979 1.315 -2.343 1.00 36.94 193 HIS A CA 1
ATOM 1563 C C . HIS A 1 193 ? -24.059 2.052 -0.993 1.00 36.94 193 HIS A C 1
ATOM 1565 O O . HIS A 1 193 ? -23.684 3.219 -0.911 1.00 36.94 193 HIS A O 1
ATOM 1571 N N . GLN A 1 194 ? -24.506 1.389 0.080 1.00 44.50 194 GLN A N 1
ATOM 1572 C CA . GLN A 1 194 ? -24.507 1.959 1.436 1.00 44.50 194 GLN A CA 1
ATOM 1573 C C . GLN A 1 194 ? -23.145 1.845 2.147 1.00 44.50 194 GLN A C 1
ATOM 1575 O O . GLN A 1 194 ? -23.037 2.170 3.329 1.00 44.50 194 GLN A O 1
ATOM 1580 N N . GLY A 1 195 ? -22.102 1.361 1.460 1.00 44.91 195 GLY A N 1
ATOM 1581 C CA . GLY A 1 195 ? -20.756 1.234 2.022 1.00 44.91 195 GLY A CA 1
ATOM 1582 C C . GLY A 1 195 ? -20.625 0.150 3.096 1.00 44.91 195 GLY A C 1
ATOM 1583 O O . GLY A 1 195 ? -19.624 0.115 3.802 1.00 44.91 195 GLY A O 1
ATOM 1584 N N . LYS A 1 196 ? -21.615 -0.740 3.226 1.00 51.44 196 LYS A N 1
ATOM 1585 C CA . LYS A 1 196 ? -21.591 -1.894 4.133 1.00 51.44 196 LYS A CA 1
ATOM 1586 C C . LYS A 1 196 ? -21.293 -3.171 3.353 1.00 51.44 196 LYS A C 1
ATOM 1588 O O . LYS A 1 196 ? -22.120 -4.069 3.282 1.00 51.44 196 LYS A O 1
ATOM 1593 N N . VAL A 1 197 ? -20.116 -3.231 2.736 1.00 62.31 197 VAL A N 1
ATOM 1594 C CA . VAL A 1 197 ? -19.585 -4.506 2.225 1.00 62.31 197 VAL A CA 1
ATOM 1595 C C . VAL A 1 197 ? -19.204 -5.357 3.429 1.00 62.31 197 VAL A C 1
ATOM 1597 O O . VAL A 1 197 ? -19.725 -6.445 3.629 1.00 62.31 197 VAL A O 1
ATOM 1600 N N . LEU A 1 198 ? -18.345 -4.779 4.269 1.00 73.56 198 LEU A N 1
ATOM 1601 C CA . LEU A 1 198 ? -17.890 -5.269 5.557 1.00 73.56 198 LEU A CA 1
ATOM 1602 C C . LEU A 1 198 ? -17.509 -4.042 6.413 1.00 73.56 198 LEU A C 1
ATOM 1604 O O . LEU A 1 198 ? -17.037 -3.054 5.843 1.00 73.56 198 LEU A O 1
ATOM 1608 N N . PRO A 1 199 ? -17.688 -4.057 7.747 1.00 80.25 199 PRO A N 1
ATOM 1609 C CA . PRO A 1 199 ? -17.381 -2.905 8.607 1.00 80.25 199 PRO A CA 1
ATOM 1610 C C . PRO A 1 199 ? -15.927 -2.416 8.527 1.00 80.25 199 PRO A C 1
ATOM 1612 O O . PRO A 1 199 ? -15.658 -1.230 8.715 1.00 80.25 199 PRO A O 1
ATOM 1615 N N . GLN A 1 200 ? -14.998 -3.326 8.240 1.00 87.38 200 GLN A N 1
ATOM 1616 C CA . GLN A 1 200 ? -13.559 -3.094 8.205 1.00 87.38 200 GLN A CA 1
ATOM 1617 C C . GLN A 1 200 ? -13.013 -2.719 6.823 1.00 87.38 200 GLN A C 1
ATOM 1619 O O . GLN A 1 200 ? -11.802 -2.702 6.625 1.00 87.38 200 GLN A O 1
ATOM 1624 N N . LEU A 1 201 ? -13.879 -2.450 5.845 1.00 87.25 201 LEU A N 1
ATOM 1625 C CA . LEU A 1 201 ? -13.470 -2.226 4.466 1.00 87.25 201 LEU A CA 1
ATOM 1626 C C . LEU A 1 201 ? -14.015 -0.895 3.941 1.00 87.25 201 LEU A C 1
ATOM 1628 O O . LEU A 1 201 ? -15.190 -0.570 4.106 1.00 87.25 201 LEU A O 1
ATOM 1632 N N . ARG A 1 202 ? -13.159 -0.115 3.274 1.00 85.88 202 ARG A N 1
ATOM 1633 C CA . ARG A 1 202 ? -13.526 1.181 2.697 1.00 85.88 202 ARG A CA 1
ATOM 1634 C C . ARG A 1 202 ? -12.828 1.430 1.367 1.00 85.88 202 ARG A C 1
ATOM 1636 O O . ARG A 1 202 ? -11.619 1.261 1.263 1.00 85.88 202 ARG A O 1
ATOM 1643 N N . PHE A 1 203 ? -13.571 1.951 0.393 1.00 81.56 203 PHE A N 1
ATOM 1644 C CA . PHE A 1 203 ? -13.035 2.400 -0.895 1.00 81.56 203 PHE A CA 1
ATOM 1645 C C . PHE A 1 203 ? -12.978 3.924 -0.988 1.00 81.56 203 PHE A C 1
ATOM 1647 O O . PHE A 1 203 ? -13.853 4.633 -0.485 1.00 81.56 203 PHE A O 1
ATOM 1654 N N . HIS A 1 204 ? -11.939 4.424 -1.647 1.00 80.75 204 HIS A N 1
ATOM 1655 C CA . HIS A 1 204 ? -11.780 5.814 -2.058 1.00 80.75 204 HIS A CA 1
ATOM 1656 C C . HIS A 1 204 ? -11.337 5.837 -3.523 1.00 80.75 204 HIS A C 1
ATOM 1658 O O . HIS A 1 204 ? -10.156 5.680 -3.812 1.00 80.75 204 HIS A O 1
ATOM 1664 N N . PHE A 1 205 ? -12.274 6.012 -4.454 1.00 75.25 205 PHE A N 1
ATOM 1665 C CA . PHE A 1 205 ? -11.939 6.093 -5.876 1.00 75.25 205 PHE A CA 1
ATOM 1666 C C . PHE A 1 205 ? -11.417 7.492 -6.205 1.00 75.25 205 PHE A C 1
ATOM 1668 O O . PHE A 1 205 ? -12.075 8.506 -5.975 1.00 75.25 205 PHE A O 1
ATOM 1675 N N . GLY A 1 206 ? -10.172 7.526 -6.651 1.00 73.00 206 GLY A N 1
ATOM 1676 C CA . GLY A 1 206 ? -9.341 8.699 -6.817 1.00 73.00 206 GLY A CA 1
ATOM 1677 C C . GLY A 1 206 ? -7.912 8.363 -6.411 1.00 73.00 206 GLY A C 1
ATOM 1678 O O . GLY A 1 206 ? -7.632 8.101 -5.239 1.00 73.00 206 GLY A O 1
ATOM 1679 N N . LEU A 1 207 ? -6.986 8.471 -7.363 1.00 72.62 207 LEU A N 1
ATOM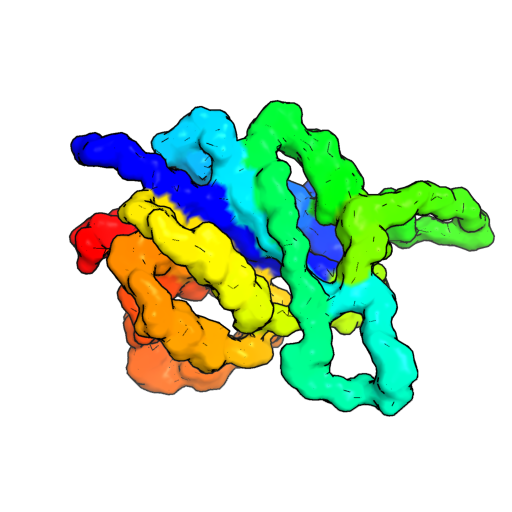 1680 C CA . LEU A 1 207 ? -5.554 8.270 -7.123 1.00 72.62 207 LEU A CA 1
ATOM 1681 C C . LEU A 1 207 ? -5.038 9.189 -5.991 1.00 72.62 207 LEU A C 1
ATOM 1683 O O . LEU A 1 207 ? -4.122 8.862 -5.242 1.00 72.62 207 LEU A O 1
ATOM 1687 N N . ARG A 1 208 ? -5.664 10.347 -5.770 1.00 80.19 208 ARG A N 1
ATOM 1688 C CA . ARG A 1 208 ? -5.262 11.301 -4.725 1.00 80.19 208 ARG A CA 1
ATOM 1689 C C . ARG A 1 208 ? -6.087 11.118 -3.451 1.00 80.19 208 ARG A C 1
ATOM 1691 O O . ARG A 1 208 ? -7.160 11.706 -3.315 1.00 80.19 208 ARG A O 1
ATOM 1698 N N . TRP A 1 209 ? -5.550 10.395 -2.466 1.00 85.50 209 TRP A N 1
ATOM 1699 C CA . TRP A 1 209 ? -6.131 10.337 -1.117 1.00 85.50 209 TRP A CA 1
ATOM 1700 C C . TRP A 1 209 ? -5.416 11.248 -0.108 1.00 85.50 209 TRP A C 1
ATOM 1702 O O . TRP A 1 209 ? -4.225 11.567 -0.211 1.00 85.50 209 TRP A O 1
ATOM 1712 N N . SER A 1 210 ? -6.153 11.695 0.916 1.00 86.44 210 SER A N 1
ATOM 1713 C CA . SER A 1 210 ? -5.621 12.552 1.986 1.00 86.44 210 SER A CA 1
ATOM 1714 C C . SER A 1 210 ? -5.341 11.773 3.272 1.00 86.44 210 SER A C 1
ATOM 1716 O O . SER A 1 210 ? -6.177 10.979 3.699 1.00 86.44 210 SER A O 1
ATOM 1718 N N . ARG A 1 211 ? -4.216 12.064 3.948 1.00 90.56 211 ARG A N 1
ATOM 1719 C CA . ARG A 1 211 ? -3.901 11.525 5.290 1.00 90.56 211 ARG A CA 1
ATOM 1720 C C . ARG A 1 211 ? -5.098 11.635 6.239 1.00 90.56 211 ARG A C 1
ATOM 1722 O O . ARG A 1 211 ? -5.477 10.678 6.900 1.00 90.56 211 ARG A O 1
ATOM 1729 N N . ARG A 1 212 ? -5.745 12.807 6.255 1.00 90.69 212 ARG A N 1
ATOM 1730 C CA . ARG A 1 212 ? -6.923 13.085 7.088 1.00 90.69 212 ARG A CA 1
ATOM 1731 C C . ARG A 1 212 ? -8.118 12.190 6.745 1.00 90.69 212 ARG A C 1
ATOM 1733 O O . ARG A 1 212 ? -8.896 11.863 7.634 1.00 90.69 212 ARG A O 1
ATOM 1740 N N . ALA A 1 213 ? -8.335 11.842 5.478 1.00 88.94 213 ALA A N 1
ATOM 1741 C CA . ALA A 1 213 ? -9.435 10.959 5.089 1.00 88.94 213 ALA A CA 1
ATOM 1742 C C . ALA A 1 213 ? -9.192 9.508 5.522 1.00 88.94 213 ALA A C 1
ATOM 1744 O O . ALA A 1 213 ? -10.138 8.889 6.016 1.00 88.94 213 ALA A O 1
ATOM 1745 N N . VAL A 1 214 ? -7.951 9.023 5.392 1.00 92.19 214 VAL A N 1
ATOM 1746 C CA . VAL A 1 214 ? -7.538 7.678 5.824 1.00 92.19 214 VAL A CA 1
ATOM 1747 C C . VAL A 1 214 ? -7.666 7.548 7.341 1.00 92.19 214 VAL A C 1
ATOM 1749 O O . VAL A 1 214 ? -8.447 6.726 7.813 1.00 92.19 214 VAL A O 1
ATOM 1752 N N . LEU A 1 215 ? -7.020 8.444 8.099 1.00 93.56 215 LEU A N 1
ATOM 1753 C CA . LEU A 1 215 ? -7.071 8.438 9.566 1.00 93.56 215 LEU A CA 1
ATOM 1754 C C . LEU A 1 215 ? -8.506 8.530 10.096 1.00 93.56 215 LEU A C 1
ATOM 1756 O O . LEU A 1 215 ? -8.888 7.772 10.975 1.00 93.56 215 LEU A O 1
ATOM 1760 N N . ARG A 1 216 ? -9.350 9.401 9.521 1.00 91.69 216 ARG A N 1
ATOM 1761 C CA . ARG A 1 216 ? -10.767 9.481 9.919 1.00 91.69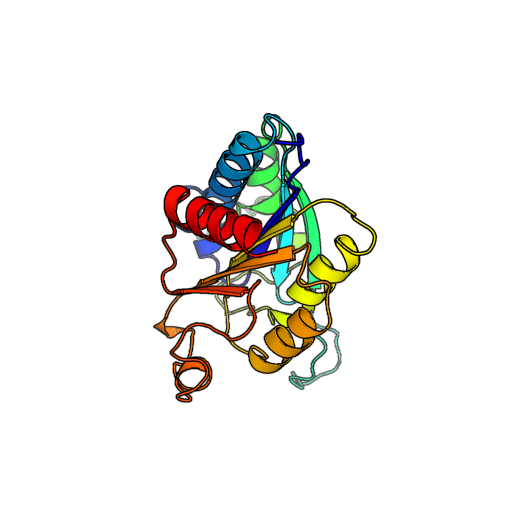 216 ARG A CA 1
ATOM 1762 C C . ARG A 1 216 ? -11.540 8.192 9.650 1.00 91.69 216 ARG A C 1
ATOM 1764 O O . ARG A 1 216 ? -12.461 7.901 10.404 1.00 91.69 216 ARG A O 1
ATOM 1771 N N . GLY A 1 217 ? -11.235 7.481 8.564 1.00 90.00 217 GLY A N 1
ATOM 1772 C CA . GLY A 1 217 ? -11.856 6.189 8.266 1.00 90.00 217 GLY A CA 1
ATOM 1773 C C . GLY A 1 217 ? -11.497 5.164 9.328 1.00 90.00 217 GLY A C 1
ATOM 1774 O O . GLY A 1 217 ? -12.383 4.616 9.975 1.00 90.00 217 GLY A O 1
ATOM 1775 N N . PHE A 1 218 ? -10.198 5.024 9.570 1.00 93.44 218 PHE A N 1
ATOM 1776 C CA . PHE A 1 218 ? -9.654 4.119 10.569 1.00 93.44 218 PHE A CA 1
ATOM 1777 C C . PHE A 1 218 ? -10.180 4.408 11.983 1.00 93.44 218 PHE A C 1
ATOM 1779 O O . PHE A 1 218 ? -10.741 3.529 12.625 1.00 93.44 218 PHE A O 1
ATOM 1786 N N . SER A 1 219 ? -10.121 5.663 12.444 1.00 91.75 219 SER A N 1
ATOM 1787 C CA . SER A 1 219 ? -10.631 6.042 13.770 1.00 91.75 219 SER A CA 1
ATOM 1788 C C . SER A 1 219 ? -12.142 5.860 13.924 1.00 91.75 219 SER A C 1
ATOM 1790 O O . SER A 1 219 ? -12.626 5.772 15.046 1.00 91.75 219 SER A O 1
ATOM 1792 N N . ARG A 1 220 ? -12.919 5.880 12.832 1.00 90.88 220 ARG A N 1
ATOM 1793 C CA . ARG A 1 220 ? -14.356 5.568 12.887 1.00 90.88 220 ARG A CA 1
ATOM 1794 C C . ARG A 1 220 ? -14.582 4.073 13.029 1.00 90.88 220 ARG A C 1
ATOM 1796 O O . ARG A 1 220 ? -15.444 3.692 13.805 1.00 90.88 220 ARG A O 1
ATOM 1803 N N . TRP A 1 221 ? -13.820 3.265 12.299 1.00 91.69 221 TRP A N 1
ATOM 1804 C CA . TRP A 1 221 ? -13.859 1.816 12.437 1.00 91.69 221 TRP A CA 1
ATOM 1805 C C . TRP A 1 221 ? -13.469 1.391 13.858 1.00 91.69 221 TRP A C 1
ATOM 1807 O O . TRP A 1 221 ? -14.297 0.765 14.501 1.00 91.69 221 TRP A O 1
ATOM 1817 N N . MET A 1 222 ? -12.343 1.874 14.402 1.00 90.31 222 MET A N 1
ATOM 1818 C CA . MET A 1 222 ? -11.881 1.594 15.780 1.00 90.31 222 MET A CA 1
ATOM 1819 C C . MET A 1 222 ? -12.896 1.922 16.891 1.00 90.31 222 MET A C 1
ATOM 1821 O O . MET A 1 222 ? -12.752 1.449 18.006 1.00 90.31 222 MET A O 1
ATOM 1825 N N . LYS A 1 223 ? -13.891 2.783 16.635 1.00 88.94 223 LYS A N 1
ATOM 1826 C CA . LYS A 1 223 ? -14.958 3.098 17.609 1.00 88.94 223 LYS A CA 1
ATOM 1827 C C . LYS A 1 223 ? -16.127 2.115 17.570 1.00 88.94 223 LYS A C 1
ATOM 1829 O O . LYS A 1 223 ? -16.984 2.171 18.444 1.00 88.94 223 LYS A O 1
ATOM 1834 N N . ASN A 1 224 ? -16.204 1.323 16.507 1.00 81.12 224 ASN A N 1
ATOM 1835 C CA . ASN A 1 224 ? -17.301 0.412 16.208 1.00 81.12 224 ASN A CA 1
ATOM 1836 C C . ASN A 1 224 ? -16.886 -1.063 16.330 1.00 81.12 224 ASN A C 1
ATOM 1838 O O . ASN A 1 224 ? -17.745 -1.923 16.136 1.00 81.12 224 ASN A O 1
ATOM 1842 N N . VAL A 1 225 ? -15.600 -1.336 16.575 1.00 78.19 225 VAL A N 1
ATOM 1843 C CA . VAL A 1 225 ? -15.062 -2.659 16.922 1.00 78.19 225 VAL A CA 1
ATOM 1844 C C . VAL A 1 225 ? -14.759 -2.741 18.407 1.00 78.19 225 VAL A C 1
ATOM 1846 O O . VAL A 1 225 ? -14.464 -1.679 19.002 1.00 78.19 225 VAL A O 1
#

Foldseek 3Di:
DPLFQEAEEEEDEQFEQVLLVCPDQLHPLNVLVLSLVLNCVSPNFPFHKYKYKFFWLDDPPPPDPPVPPPGMDIDIDTGTPVCSVVCSQQARHAPPPDDDPDDPDDDGHNCNNTHDHDPHGRDGDCQVVLVVVLVVCPPPPGAYEYEYEDPACVCVVVSLVVVVVGDLLHYAYEYEYAVVRYDPPVCPPPVNVVVPSDLRYYYDYDSDDDSVVSVVSVVVSNVVD

Sequence (225 aa):
MPSDDVRVVLAVPTSWNWYFEPGKKCSIAWYAERALRIADHFHPGQGVDVFLYGEPKEPEESGQPDRSDAGTEVIRTRLERSSLSEWIGDWAVRPNMGRGLFEDHGPASKVEERLGVGDTPWYGRPLPAVRAVGEWNAGYEGPTLVIFWLDRMTQAEEMARFIGRYDASRTFWQFFGDPDDVHYSFWTRQGLHQGKVLPQLRFHFGLRWSRRAVLRGFSRWMKNV

pLDDT: mean 80.02, std 16.71, range [36.72, 98.44]